Protein AF-A0AAW0ALZ9-F1 (afdb_monomer)

Structure (mmCIF, N/CA/C/O backbone):
data_AF-A0AAW0ALZ9-F1
#
_entry.id   AF-A0AAW0ALZ9-F1
#
loop_
_atom_site.group_PDB
_atom_site.id
_atom_site.t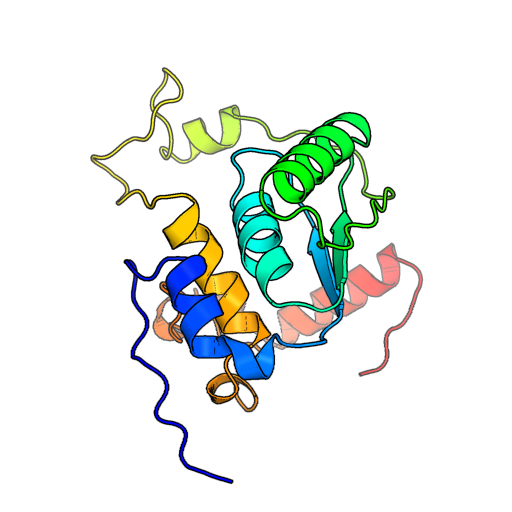ype_symbol
_atom_site.label_atom_id
_atom_site.label_alt_id
_atom_site.label_comp_id
_atom_site.label_asym_id
_atom_site.label_entity_id
_atom_site.label_seq_id
_atom_site.pdbx_PDB_ins_code
_atom_site.Cartn_x
_atom_site.Cartn_y
_atom_site.Cartn_z
_atom_site.occupancy
_atom_site.B_iso_or_equiv
_atom_site.auth_seq_id
_atom_site.auth_comp_id
_atom_site.auth_asym_id
_atom_site.auth_atom_id
_atom_site.pdbx_PDB_model_num
ATOM 1 N N . MET A 1 1 ? -22.376 6.401 -15.192 1.00 45.97 1 MET A N 1
ATOM 2 C CA . MET A 1 1 ? -21.439 6.495 -14.055 1.00 45.97 1 MET A CA 1
ATOM 3 C C . MET A 1 1 ? -21.155 7.970 -13.899 1.00 45.97 1 MET A C 1
ATOM 5 O O . MET A 1 1 ? -20.883 8.598 -14.909 1.00 45.97 1 MET A O 1
ATOM 9 N N . SER A 1 2 ? -21.397 8.552 -12.727 1.00 48.78 2 SER A N 1
ATOM 10 C CA . SER A 1 2 ? -21.072 9.963 -12.502 1.00 48.78 2 SER A CA 1
ATOM 11 C C . SER A 1 2 ? -19.575 10.149 -12.721 1.00 48.78 2 SER A C 1
ATOM 13 O O . SER A 1 2 ? -18.803 9.378 -12.149 1.00 48.78 2 SER A O 1
ATOM 15 N N . ASP A 1 3 ? -19.188 11.131 -13.534 1.00 56.53 3 ASP A N 1
ATOM 16 C CA . ASP A 1 3 ? -17.811 11.615 -13.633 1.00 56.53 3 ASP A CA 1
ATOM 17 C C . ASP A 1 3 ? -17.425 12.197 -12.268 1.00 56.53 3 ASP A C 1
ATOM 19 O O . ASP A 1 3 ? -17.600 13.383 -11.994 1.00 56.53 3 ASP A O 1
ATOM 23 N N . VAL A 1 4 ? -17.021 11.325 -11.344 1.00 61.53 4 VAL A N 1
ATOM 24 C CA . VAL A 1 4 ? -16.445 11.746 -10.072 1.00 61.53 4 VAL A CA 1
ATOM 25 C C . VAL A 1 4 ? -15.061 12.269 -10.411 1.00 61.53 4 VAL A C 1
ATOM 27 O O . VAL A 1 4 ? -14.170 11.501 -10.772 1.00 61.53 4 VAL A O 1
ATOM 30 N N . ASP A 1 5 ? -14.913 13.586 -10.343 1.00 77.56 5 ASP A N 1
ATOM 31 C CA . ASP A 1 5 ? -13.626 14.243 -10.498 1.00 77.56 5 ASP A CA 1
ATOM 32 C C . ASP A 1 5 ? -12.774 13.933 -9.260 1.00 77.56 5 ASP A C 1
ATOM 34 O O . ASP A 1 5 ? -12.999 14.460 -8.168 1.00 77.56 5 ASP A O 1
ATOM 38 N N . PHE A 1 6 ? -11.853 12.981 -9.404 1.00 82.69 6 PHE A N 1
ATOM 39 C CA . PHE A 1 6 ? -10.883 12.662 -8.364 1.00 82.69 6 PHE A CA 1
ATOM 40 C C . PHE A 1 6 ? -9.752 13.689 -8.393 1.00 82.69 6 PHE A C 1
ATOM 42 O O . PHE A 1 6 ? -9.272 14.034 -9.476 1.00 82.69 6 PHE A O 1
ATOM 49 N N . PRO A 1 7 ? -9.241 14.122 -7.227 1.00 86.56 7 PRO A N 1
ATOM 50 C CA . PRO A 1 7 ? -8.140 15.069 -7.190 1.00 86.56 7 PRO A CA 1
ATOM 51 C C . PRO A 1 7 ? -6.900 14.528 -7.917 1.00 86.56 7 PRO A C 1
ATOM 53 O O . PRO A 1 7 ? -6.689 13.315 -8.063 1.00 86.56 7 PRO A O 1
ATOM 56 N N . ALA A 1 8 ? -6.057 15.457 -8.364 1.00 89.25 8 ALA A N 1
ATOM 57 C CA . ALA A 1 8 ? -4.715 15.130 -8.813 1.00 89.25 8 ALA A CA 1
ATOM 58 C C . ALA A 1 8 ? -3.859 14.755 -7.597 1.00 89.25 8 ALA A C 1
ATOM 60 O O . ALA A 1 8 ? -3.734 15.535 -6.650 1.00 89.25 8 ALA A O 1
ATOM 61 N N . PHE A 1 9 ? -3.277 13.559 -7.629 1.00 94.25 9 PHE A N 1
ATOM 62 C CA . PHE A 1 9 ? -2.321 13.117 -6.621 1.00 94.25 9 PHE A CA 1
ATOM 63 C C . PHE A 1 9 ? -0.887 13.480 -7.025 1.00 94.25 9 PHE A C 1
ATOM 65 O O . PHE A 1 9 ? -0.611 13.785 -8.186 1.00 94.25 9 PHE A O 1
ATOM 72 N N . SER A 1 10 ? 0.020 13.511 -6.051 1.00 93.38 10 SER A N 1
ATOM 73 C CA . SER A 1 10 ? 1.411 13.925 -6.242 1.00 93.38 10 SER A CA 1
ATOM 74 C C . SER A 1 10 ? 2.341 13.325 -5.187 1.00 93.38 10 SER A C 1
ATOM 76 O O . SER A 1 10 ? 1.899 12.692 -4.228 1.00 93.38 10 SER A O 1
ATOM 78 N N . ALA A 1 11 ? 3.633 13.650 -5.282 1.00 91.06 11 ALA A N 1
ATOM 79 C CA . ALA A 1 11 ? 4.659 13.282 -4.305 1.00 91.06 11 ALA A CA 1
ATOM 80 C C . ALA A 1 11 ? 4.372 13.743 -2.866 1.00 91.06 11 ALA A C 1
ATOM 82 O O . ALA A 1 11 ? 4.985 13.242 -1.923 1.00 91.06 11 ALA A O 1
ATOM 83 N N . LYS A 1 12 ? 3.486 14.735 -2.710 1.00 93.38 12 LYS A N 1
ATOM 84 C CA . LYS A 1 12 ? 3.091 15.340 -1.433 1.00 93.38 12 LYS A CA 1
ATOM 85 C C . LYS A 1 12 ? 1.714 14.901 -0.952 1.00 93.38 12 LYS A C 1
ATOM 87 O O . LYS A 1 12 ? 1.292 15.302 0.127 1.00 93.38 12 LYS A O 1
ATOM 92 N N . THR A 1 13 ? 1.022 14.072 -1.729 1.00 95.75 13 THR A N 1
ATOM 93 C CA . THR A 1 13 ? -0.219 13.440 -1.289 1.00 95.75 13 THR A CA 1
ATOM 94 C C . THR A 1 13 ? 0.092 12.515 -0.126 1.00 95.75 13 THR A C 1
ATOM 96 O O . THR A 1 13 ? 0.921 11.619 -0.248 1.00 95.75 13 THR A O 1
ATOM 99 N N . THR A 1 14 ? -0.585 12.716 0.999 1.00 97.12 14 THR A N 1
ATOM 100 C CA . THR A 1 14 ? -0.486 11.809 2.141 1.00 97.12 14 THR A CA 1
ATOM 101 C C . THR A 1 14 ? -1.469 10.647 2.008 1.00 97.12 14 THR A C 1
ATOM 103 O O . THR A 1 14 ? -2.472 10.728 1.298 1.00 97.12 14 THR A O 1
ATOM 106 N N . ALA A 1 15 ? -1.228 9.562 2.744 1.00 95.62 15 ALA A N 1
ATOM 107 C CA . ALA A 1 15 ? -2.156 8.442 2.847 1.00 95.62 15 ALA A CA 1
ATOM 108 C C . ALA A 1 15 ? -3.557 8.899 3.274 1.00 95.62 15 ALA A C 1
ATOM 110 O O . ALA A 1 15 ? -4.553 8.417 2.737 1.00 95.62 15 ALA A O 1
ATOM 111 N N . GLN A 1 16 ? -3.637 9.868 4.190 1.00 96.06 16 GLN A N 1
ATOM 112 C CA . GLN A 1 16 ? -4.897 10.459 4.632 1.00 96.06 16 GLN A CA 1
ATOM 113 C C . GLN A 1 16 ? -5.599 11.225 3.503 1.00 96.06 16 GLN A C 1
ATOM 115 O O . GLN A 1 16 ? -6.814 11.076 3.361 1.00 96.06 16 GLN A O 1
ATOM 120 N N . ASP A 1 17 ? -4.874 11.997 2.689 1.00 96.56 17 ASP A N 1
ATOM 121 C CA . ASP A 1 17 ? -5.450 12.701 1.533 1.00 96.56 17 ASP A CA 1
ATOM 122 C C . ASP A 1 17 ? -6.014 11.704 0.515 1.00 96.56 17 ASP A C 1
ATOM 124 O O . ASP A 1 17 ? -7.171 11.820 0.107 1.00 96.56 17 ASP A O 1
ATOM 128 N N . ALA A 1 18 ? -5.224 10.680 0.170 1.00 96.88 18 ALA A N 1
ATOM 129 C CA . ALA A 1 18 ? -5.627 9.622 -0.752 1.00 96.88 18 ALA A CA 1
ATOM 130 C C . ALA A 1 18 ? -6.868 8.870 -0.247 1.00 96.88 18 ALA A C 1
ATOM 132 O O . ALA A 1 18 ? -7.853 8.740 -0.971 1.00 96.88 18 ALA A O 1
ATOM 133 N N 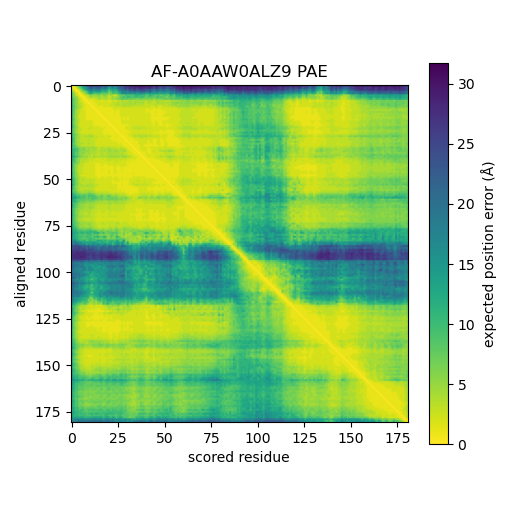. ALA A 1 19 ? -6.866 8.430 1.014 1.00 96.38 19 ALA A N 1
ATOM 134 C CA . ALA A 1 19 ? -8.000 7.713 1.590 1.00 96.38 19 ALA A CA 1
ATOM 135 C C . ALA A 1 19 ? -9.255 8.586 1.706 1.00 96.38 19 ALA A C 1
ATOM 137 O O . ALA A 1 19 ? -10.359 8.101 1.481 1.00 96.38 19 ALA A O 1
ATOM 138 N N . SER A 1 20 ? -9.097 9.878 2.011 1.00 95.50 20 SER A N 1
ATOM 139 C CA . SER A 1 20 ? -10.226 10.812 2.070 1.00 95.50 20 SER A CA 1
ATOM 140 C C . SER A 1 20 ? -10.857 10.988 0.689 1.00 95.50 20 SER A C 1
ATOM 142 O O . SER A 1 20 ? -12.078 10.900 0.564 1.00 95.50 20 SER A O 1
ATOM 144 N N . ALA A 1 21 ? -10.034 11.161 -0.348 1.00 96.00 21 ALA A N 1
ATOM 145 C CA . ALA A 1 21 ? -10.487 11.280 -1.731 1.00 96.00 21 ALA A CA 1
ATOM 146 C C . ALA A 1 21 ? -11.160 10.000 -2.260 1.00 96.00 21 ALA A C 1
ATOM 148 O O . ALA A 1 21 ? -12.086 10.084 -3.061 1.00 96.00 21 ALA A O 1
ATOM 149 N N . LEU A 1 22 ? -10.722 8.829 -1.787 1.00 96.12 22 LEU A N 1
ATOM 150 C CA . LEU A 1 22 ? -11.188 7.508 -2.228 1.00 96.12 22 LEU A CA 1
ATOM 151 C C . LEU A 1 22 ? -12.141 6.842 -1.220 1.00 96.12 22 LEU A C 1
ATOM 153 O O . LEU A 1 22 ? -12.313 5.621 -1.212 1.00 96.12 22 LEU A O 1
ATOM 157 N N . THR A 1 23 ? -12.763 7.636 -0.341 1.00 95.69 23 THR A N 1
ATOM 158 C CA . THR A 1 23 ? -13.573 7.124 0.776 1.00 95.69 23 THR A CA 1
ATOM 159 C C . THR A 1 23 ? -14.661 6.158 0.300 1.00 95.69 23 THR A C 1
ATOM 161 O O . THR A 1 23 ? -14.861 5.109 0.909 1.00 95.69 23 THR A O 1
ATOM 164 N N . GLU A 1 24 ? -15.353 6.481 -0.793 1.00 95.50 24 GLU A N 1
ATOM 165 C CA . GLU A 1 24 ? -16.465 5.667 -1.298 1.00 95.50 24 GLU A CA 1
ATOM 166 C C . GLU A 1 24 ? -15.999 4.337 -1.906 1.00 95.50 24 GLU A C 1
ATOM 168 O O . GLU A 1 24 ? -16.728 3.348 -1.865 1.00 95.50 24 GLU A O 1
ATOM 173 N N . GLN A 1 25 ? -14.762 4.273 -2.399 1.00 96.25 25 GLN A N 1
ATOM 174 C CA . GLN A 1 25 ? -14.148 3.049 -2.913 1.00 96.25 25 GLN A CA 1
ATOM 175 C C . GLN A 1 25 ? -13.647 2.147 -1.775 1.00 96.25 25 GLN A C 1
ATOM 177 O O . GLN A 1 25 ? -13.686 0.919 -1.895 1.00 96.25 25 GLN A O 1
ATOM 182 N N . ILE A 1 26 ? -13.224 2.747 -0.659 1.00 97.12 26 ILE A N 1
ATOM 183 C CA . ILE A 1 26 ? -12.701 2.048 0.524 1.00 97.12 26 ILE A CA 1
ATOM 184 C C . ILE A 1 26 ? -13.829 1.544 1.437 1.00 97.12 26 ILE A C 1
ATOM 186 O O . ILE A 1 26 ? -13.702 0.492 2.076 1.00 97.12 26 ILE A O 1
ATOM 190 N N . ARG A 1 27 ? -14.937 2.286 1.529 1.00 95.88 27 ARG A N 1
ATOM 191 C CA . ARG A 1 27 ? -16.011 2.033 2.496 1.00 95.88 27 ARG A CA 1
ATOM 192 C C . ARG A 1 27 ? -16.537 0.600 2.410 1.00 95.88 27 ARG A C 1
ATOM 194 O O . ARG A 1 27 ? -16.927 0.113 1.352 1.00 95.88 27 ARG A O 1
ATOM 201 N N . GLY A 1 28 ? -16.570 -0.079 3.558 1.00 91.62 28 GLY A N 1
ATOM 202 C CA . GLY A 1 28 ? -17.105 -1.440 3.677 1.00 91.62 28 GLY A CA 1
ATOM 203 C C . GLY A 1 28 ? -16.232 -2.538 3.058 1.00 91.62 28 GLY A C 1
ATOM 204 O O . GLY A 1 28 ? -16.606 -3.708 3.118 1.00 91.62 28 GLY A O 1
ATOM 205 N N . LYS A 1 29 ? -15.063 -2.207 2.493 1.00 95.69 29 LYS A N 1
ATOM 206 C CA . LYS A 1 29 ? -14.121 -3.206 1.978 1.00 95.69 29 LYS A CA 1
ATOM 207 C C . LYS A 1 29 ? -13.394 -3.925 3.112 1.00 95.69 29 LYS A C 1
ATOM 209 O O . LYS A 1 29 ? -13.201 -3.378 4.199 1.00 95.69 29 LYS A O 1
ATOM 214 N N . THR A 1 30 ? -12.978 -5.154 2.819 1.00 94.50 30 THR A N 1
ATOM 215 C CA . THR A 1 30 ? -11.984 -5.887 3.608 1.00 94.50 30 THR A CA 1
ATOM 216 C C . THR A 1 30 ? -10.627 -5.690 2.959 1.00 94.50 30 THR A C 1
ATOM 218 O O . THR A 1 30 ? -10.480 -5.951 1.767 1.00 94.50 30 THR A O 1
ATOM 221 N N . VAL A 1 31 ? -9.650 -5.233 3.734 1.00 94.88 31 VAL A N 1
ATOM 222 C CA . VAL A 1 31 ? -8.313 -4.901 3.243 1.00 94.88 31 VAL A CA 1
ATOM 223 C C . VAL A 1 31 ? -7.279 -5.724 3.995 1.00 94.88 31 VAL A C 1
ATOM 225 O O . VAL A 1 31 ? -7.296 -5.745 5.219 1.00 94.88 31 VAL A O 1
ATOM 228 N N . LEU A 1 32 ? -6.380 -6.400 3.280 1.00 92.62 32 LEU A N 1
ATOM 229 C CA . LEU A 1 32 ? -5.232 -7.099 3.859 1.00 92.62 32 LEU A CA 1
ATOM 230 C C . LEU A 1 32 ? -3.968 -6.287 3.596 1.00 92.62 32 LEU A C 1
ATOM 232 O O . LEU A 1 32 ? -3.677 -5.958 2.449 1.00 92.62 32 LEU A O 1
ATOM 236 N N . ILE A 1 33 ? -3.198 -6.008 4.645 1.00 93.06 33 ILE A N 1
ATOM 237 C CA . ILE A 1 33 ? -1.927 -5.293 4.533 1.00 93.06 33 ILE A CA 1
ATOM 238 C C . ILE A 1 33 ? -0.827 -6.123 5.176 1.00 93.06 33 ILE A C 1
ATOM 240 O O . ILE A 1 33 ? -0.907 -6.524 6.339 1.00 93.06 33 ILE A O 1
ATOM 244 N N . THR A 1 34 ? 0.225 -6.367 4.403 1.00 89.94 34 THR A N 1
ATOM 245 C CA . THR A 1 34 ? 1.437 -7.048 4.857 1.00 89.94 34 THR A CA 1
ATOM 246 C C . THR A 1 34 ? 2.519 -6.033 5.213 1.00 89.94 34 THR A C 1
ATOM 248 O O . THR A 1 34 ? 2.657 -5.019 4.533 1.00 89.94 34 THR A O 1
ATOM 251 N N . GLY A 1 35 ? 3.332 -6.312 6.235 1.00 86.94 35 GLY A N 1
ATOM 252 C CA . GLY A 1 35 ? 4.468 -5.446 6.585 1.00 86.94 35 GLY A CA 1
ATOM 253 C C . GLY A 1 35 ? 4.061 -4.206 7.387 1.00 86.94 35 GLY A C 1
ATOM 254 O O . GLY A 1 35 ? 4.459 -3.085 7.084 1.00 86.94 35 GLY A O 1
ATOM 255 N N . THR A 1 36 ? 3.267 -4.404 8.436 1.00 90.19 36 THR A N 1
ATOM 256 C CA . THR A 1 36 ? 2.626 -3.333 9.218 1.00 90.19 36 THR A CA 1
ATOM 257 C C . THR A 1 36 ? 3.344 -3.017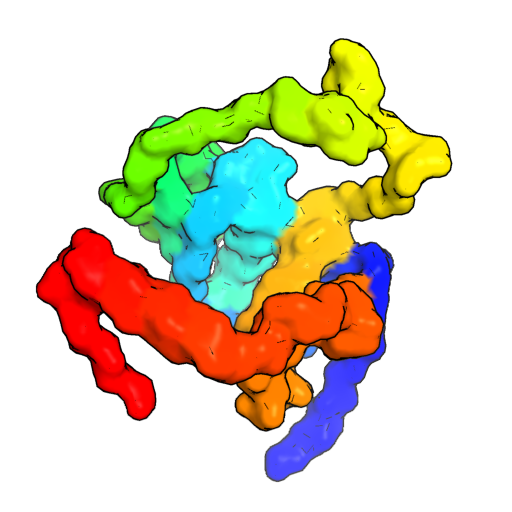 10.531 1.00 90.19 36 THR A C 1
ATOM 259 O O . THR A 1 36 ? 2.704 -2.670 11.522 1.00 90.19 36 THR A O 1
ATOM 262 N N . SER A 1 37 ? 4.671 -3.159 10.588 1.00 89.12 37 SER A N 1
ATOM 263 C CA . SER A 1 37 ? 5.425 -2.757 11.787 1.00 89.12 37 SER A CA 1
ATOM 264 C C . SER A 1 37 ? 5.312 -1.246 12.009 1.00 89.12 37 SER A C 1
ATOM 266 O O . SER A 1 37 ? 5.383 -0.481 11.046 1.00 89.12 37 SER A O 1
ATOM 268 N N . ILE A 1 38 ? 5.153 -0.823 13.269 1.00 87.56 38 ILE A N 1
ATOM 269 C CA . ILE A 1 38 ? 5.086 0.598 13.651 1.00 87.56 38 ILE A CA 1
ATOM 270 C C . ILE A 1 38 ? 6.255 1.373 13.030 1.00 87.56 38 ILE A C 1
ATOM 272 O O . ILE A 1 38 ? 7.402 0.931 13.082 1.00 87.56 38 ILE A O 1
ATOM 276 N N . GLY A 1 39 ? 5.946 2.534 12.451 1.00 83.88 39 GLY A N 1
ATOM 277 C CA . GLY A 1 39 ? 6.919 3.392 11.771 1.00 83.88 39 GLY A CA 1
ATOM 278 C C . GLY A 1 39 ? 7.188 3.023 10.309 1.00 83.88 39 GLY A C 1
ATOM 279 O O . GLY A 1 39 ? 7.959 3.718 9.660 1.00 83.88 39 GLY A O 1
ATOM 280 N N . GLY A 1 40 ? 6.563 1.967 9.776 1.00 88.44 40 GLY A N 1
ATOM 281 C CA . GLY A 1 40 ? 6.613 1.623 8.354 1.00 88.44 40 GLY A CA 1
ATOM 282 C C . GLY A 1 40 ? 5.420 2.156 7.555 1.00 88.44 40 GLY A C 1
ATOM 283 O O . GLY A 1 40 ? 4.332 2.366 8.091 1.00 88.44 40 GLY A O 1
ATOM 284 N N . ILE A 1 41 ? 5.590 2.284 6.237 1.00 92.31 41 ILE A N 1
ATOM 285 C CA . ILE A 1 41 ? 4.523 2.722 5.318 1.00 92.31 41 ILE A CA 1
ATOM 286 C C . ILE A 1 41 ? 3.311 1.775 5.308 1.00 92.31 41 ILE A C 1
ATOM 288 O O . ILE A 1 41 ? 2.177 2.227 5.185 1.00 92.31 41 ILE A O 1
ATOM 292 N N . GLY A 1 42 ? 3.519 0.468 5.508 1.00 93.00 42 GLY A N 1
ATOM 293 C CA . GLY A 1 42 ? 2.421 -0.498 5.614 1.00 93.00 42 GLY A CA 1
ATOM 294 C C . GLY A 1 42 ? 1.579 -0.285 6.874 1.00 93.00 42 GLY A C 1
ATOM 295 O O . GLY A 1 42 ? 0.358 -0.409 6.832 1.00 93.00 42 GLY A O 1
ATOM 296 N N . PHE A 1 43 ? 2.211 0.094 7.991 1.00 94.94 43 PHE A N 1
ATOM 297 C CA . PHE A 1 43 ? 1.484 0.474 9.204 1.00 94.94 43 PHE A CA 1
ATOM 298 C C . PHE A 1 43 ? 0.664 1.742 8.977 1.00 94.94 43 PHE A C 1
ATOM 300 O O . PHE A 1 43 ? -0.503 1.781 9.349 1.00 94.94 43 PHE A O 1
ATOM 307 N N . GLU A 1 44 ? 1.250 2.748 8.331 1.00 96.75 44 GLU A N 1
ATOM 308 C CA . GLU A 1 44 ? 0.564 4.008 8.045 1.00 96.75 44 GLU A CA 1
ATOM 309 C C . GLU A 1 44 ? -0.646 3.815 7.119 1.00 96.75 44 GLU A C 1
ATOM 311 O O . GLU A 1 44 ? -1.726 4.332 7.402 1.00 96.75 44 GLU A O 1
ATOM 316 N N . ALA A 1 45 ? -0.512 2.993 6.073 1.00 97.00 45 ALA A N 1
ATOM 317 C CA . ALA A 1 45 ? -1.639 2.612 5.225 1.00 97.00 45 ALA A CA 1
ATOM 318 C C . ALA A 1 45 ? -2.740 1.901 6.033 1.00 97.00 45 ALA A C 1
ATOM 320 O O . ALA A 1 45 ? -3.912 2.253 5.913 1.00 97.00 45 ALA A O 1
ATOM 321 N N . ALA A 1 46 ? -2.372 0.944 6.894 1.00 96.44 46 ALA A N 1
ATOM 322 C CA . ALA A 1 46 ? -3.328 0.224 7.738 1.00 96.44 46 ALA A CA 1
ATOM 323 C C . ALA A 1 46 ? -4.064 1.147 8.707 1.00 96.44 46 ALA A C 1
ATOM 325 O O . ALA A 1 46 ? -5.286 1.067 8.823 1.00 96.44 46 ALA A O 1
ATOM 326 N N . ARG A 1 47 ? -3.325 2.052 9.352 1.00 96.81 47 ARG A N 1
ATOM 327 C CA . ARG A 1 47 ? -3.853 3.056 10.272 1.00 96.81 47 ARG A CA 1
ATOM 328 C C . ARG A 1 47 ? -4.881 3.945 9.581 1.00 96.81 47 ARG A C 1
ATOM 330 O O . ARG A 1 47 ? -5.996 4.068 10.070 1.00 96.81 47 ARG A O 1
ATOM 337 N N . VAL A 1 48 ? -4.548 4.515 8.425 1.00 96.88 48 VAL A N 1
ATOM 338 C CA . VAL A 1 48 ? -5.469 5.397 7.695 1.00 96.88 48 VAL A CA 1
ATOM 339 C C . VAL A 1 48 ? -6.689 4.635 7.170 1.00 96.88 48 VAL A C 1
ATOM 341 O O . VAL A 1 48 ? -7.816 5.113 7.295 1.00 96.88 48 VAL A O 1
ATOM 344 N N . LEU A 1 49 ? -6.498 3.438 6.610 1.00 97.12 49 LEU A N 1
ATOM 345 C CA . LEU A 1 49 ? -7.598 2.642 6.063 1.00 97.12 49 LEU A CA 1
ATOM 346 C C . LEU A 1 49 ? -8.561 2.148 7.147 1.00 97.12 49 LEU A C 1
ATOM 348 O O . LEU A 1 49 ? -9.757 2.052 6.878 1.00 97.12 49 LEU A O 1
ATOM 352 N N . ALA A 1 50 ? -8.084 1.919 8.375 1.00 95.56 50 ALA A N 1
ATOM 353 C CA . ALA A 1 50 ? -8.913 1.515 9.512 1.00 95.56 50 ALA A CA 1
ATOM 354 C C . ALA A 1 50 ? -10.038 2.513 9.839 1.00 95.56 50 ALA A C 1
ATOM 356 O O . ALA A 1 50 ? -11.046 2.133 10.431 1.00 95.56 50 ALA A O 1
ATOM 357 N N . ARG A 1 51 ? -9.901 3.777 9.417 1.00 94.38 51 ARG A N 1
ATOM 358 C CA . ARG A 1 51 ? -10.937 4.805 9.566 1.00 94.38 51 ARG A CA 1
ATOM 359 C C . ARG A 1 51 ? -12.142 4.604 8.638 1.00 94.38 51 ARG A C 1
ATOM 361 O O . ARG A 1 51 ? -13.234 5.071 8.959 1.00 94.38 51 ARG A O 1
ATOM 368 N N . TYR A 1 52 ? -11.946 3.971 7.482 1.00 94.50 52 TYR A N 1
ATOM 369 C CA . TYR A 1 52 ? -12.929 3.952 6.389 1.00 94.50 52 TYR A CA 1
ATOM 370 C C . TYR A 1 52 ? -13.355 2.542 5.975 1.00 94.50 52 TYR A C 1
ATOM 372 O O . TYR A 1 52 ? -14.520 2.325 5.629 1.00 94.50 52 TYR A O 1
ATOM 380 N N . ALA A 1 53 ? -12.419 1.592 5.984 1.00 94.88 53 ALA A N 1
ATOM 381 C CA . ALA A 1 53 ? -12.660 0.210 5.602 1.00 94.88 53 ALA A CA 1
ATOM 382 C C . ALA A 1 53 ? -13.572 -0.490 6.618 1.00 94.88 53 ALA A C 1
ATOM 384 O O . ALA A 1 53 ? -13.605 -0.145 7.797 1.00 94.88 53 ALA A O 1
ATOM 385 N N . GLY A 1 54 ? -14.307 -1.506 6.162 1.00 89.94 54 GLY A N 1
ATOM 386 C CA . GLY A 1 54 ? -15.111 -2.336 7.065 1.00 89.94 54 GLY A CA 1
ATOM 387 C C . GLY A 1 54 ? -14.252 -3.287 7.906 1.00 89.94 54 GLY A C 1
ATOM 388 O O . GLY A 1 54 ? -14.632 -3.648 9.018 1.00 89.94 54 GLY A O 1
ATOM 389 N N . LEU A 1 55 ? -13.097 -3.694 7.370 1.00 90.31 55 LEU A N 1
ATOM 390 C CA . LEU A 1 55 ? -12.163 -4.620 8.001 1.00 90.31 55 LEU A CA 1
ATOM 391 C C . LEU A 1 55 ? -10.742 -4.364 7.487 1.00 90.31 55 LEU A C 1
ATOM 393 O O . LEU A 1 55 ? -10.540 -4.325 6.273 1.00 90.31 55 LEU A O 1
ATOM 397 N N . VAL A 1 56 ? -9.757 -4.251 8.383 1.00 92.56 56 VAL A N 1
ATOM 398 C CA . VAL A 1 56 ? -8.334 -4.175 8.009 1.00 92.56 56 VAL A CA 1
ATOM 399 C C . VAL A 1 56 ? -7.567 -5.308 8.680 1.00 92.56 56 VAL A C 1
ATOM 401 O O . VAL A 1 56 ? -7.305 -5.283 9.874 1.00 92.56 56 VAL A O 1
ATOM 404 N N . ILE A 1 57 ? -7.186 -6.312 7.902 1.00 89.94 57 ILE A N 1
ATOM 405 C CA . ILE A 1 57 ? -6.365 -7.438 8.339 1.00 89.94 57 ILE A CA 1
ATOM 406 C C . ILE A 1 57 ? -4.902 -7.022 8.236 1.00 89.94 57 ILE A C 1
ATOM 408 O O . ILE A 1 57 ? -4.430 -6.664 7.156 1.00 89.94 57 ILE A O 1
ATOM 412 N N . ILE A 1 58 ? -4.168 -7.106 9.343 1.00 89.31 58 ILE A N 1
ATOM 413 C CA . ILE A 1 58 ? -2.725 -6.866 9.346 1.00 89.31 58 ILE A CA 1
ATOM 414 C C . ILE A 1 58 ? -1.970 -8.189 9.420 1.00 89.31 58 ILE A C 1
ATOM 416 O O . ILE A 1 58 ? -2.315 -9.085 10.195 1.00 89.31 58 ILE A O 1
ATOM 420 N N . SER A 1 59 ? -0.927 -8.316 8.604 1.00 85.75 59 SER A N 1
ATOM 421 C CA . SER A 1 59 ? -0.125 -9.533 8.516 1.00 85.75 59 SER A CA 1
ATOM 422 C C . SER A 1 59 ? 1.371 -9.245 8.542 1.00 85.75 59 SER A C 1
ATOM 424 O O . SER A 1 59 ? 1.869 -8.254 7.998 1.00 85.75 59 SER A O 1
ATOM 426 N N . GLY A 1 60 ? 2.113 -10.136 9.190 1.00 80.25 60 GLY A N 1
ATOM 427 C CA . GLY A 1 60 ? 3.554 -10.022 9.349 1.00 80.25 60 GLY A CA 1
ATOM 428 C C . GLY A 1 60 ? 4.167 -11.222 10.061 1.00 80.25 60 GLY A C 1
ATOM 429 O O . GLY A 1 60 ? 3.487 -12.185 10.415 1.00 80.25 60 GLY A O 1
ATOM 430 N N . TYR A 1 61 ? 5.483 -11.150 10.244 1.00 76.06 61 TYR A N 1
ATOM 431 C CA . TYR A 1 61 ? 6.282 -12.233 10.819 1.00 76.06 61 TYR A CA 1
ATOM 432 C C . TYR A 1 61 ? 6.257 -12.246 12.356 1.00 76.06 61 TYR A C 1
ATOM 434 O O . TYR A 1 61 ? 6.219 -13.309 12.966 1.00 76.06 61 TYR A O 1
ATOM 442 N N . ASP A 1 62 ? 6.277 -11.072 12.992 1.00 82.06 62 ASP A N 1
ATOM 443 C CA . ASP A 1 62 ? 6.397 -10.926 14.445 1.00 82.06 62 ASP A CA 1
ATOM 444 C C . ASP A 1 62 ? 5.041 -10.564 15.047 1.00 82.06 62 ASP A C 1
ATOM 446 O O . ASP A 1 62 ? 4.541 -9.445 14.903 1.00 82.06 62 ASP A O 1
ATOM 450 N N . ARG A 1 63 ? 4.441 -11.540 15.733 1.00 79.19 63 ARG A N 1
ATOM 451 C CA . ARG A 1 63 ? 3.124 -11.395 16.351 1.00 79.19 63 ARG A CA 1
ATOM 452 C C . ARG A 1 63 ? 3.093 -10.301 17.413 1.00 79.19 63 ARG A C 1
ATOM 454 O O . ARG A 1 63 ? 2.075 -9.627 17.532 1.00 79.19 63 ARG A O 1
ATOM 461 N N . GLU A 1 64 ? 4.168 -10.114 18.173 1.00 84.06 64 GLU A N 1
ATOM 462 C CA . GLU A 1 64 ? 4.204 -9.093 19.220 1.00 84.06 64 GLU A CA 1
ATOM 463 C C . GLU A 1 64 ? 4.273 -7.696 18.602 1.00 84.06 64 GLU A C 1
ATOM 465 O O . GLU A 1 64 ? 3.525 -6.811 19.012 1.00 84.06 64 GLU A O 1
ATOM 470 N N . ARG A 1 65 ? 5.051 -7.512 17.527 1.00 87.38 65 ARG A N 1
ATOM 471 C CA . ARG A 1 65 ? 5.010 -6.261 16.746 1.00 87.38 65 ARG A CA 1
ATOM 472 C C . ARG A 1 65 ? 3.633 -6.003 16.149 1.00 87.38 65 ARG A C 1
ATOM 474 O O . ARG A 1 65 ? 3.165 -4.872 16.199 1.00 87.38 65 ARG A O 1
ATOM 481 N N . LEU A 1 66 ? 2.964 -7.032 15.628 1.00 86.38 66 LEU A N 1
ATOM 482 C CA . LEU A 1 66 ? 1.606 -6.883 15.099 1.00 86.38 66 LEU A CA 1
ATOM 483 C C . LEU A 1 66 ? 0.595 -6.519 16.188 1.00 86.38 66 LEU A C 1
ATOM 485 O O . LEU A 1 66 ? -0.276 -5.699 15.928 1.00 86.38 66 LEU A O 1
ATOM 489 N N . LYS A 1 67 ? 0.720 -7.063 17.405 1.00 86.44 67 LYS A N 1
ATOM 490 C CA . LYS A 1 67 ? -0.111 -6.644 18.546 1.00 86.44 67 LYS A CA 1
ATOM 491 C C . LYS A 1 67 ? 0.107 -5.177 18.890 1.00 86.44 67 LYS A C 1
ATOM 493 O O . LYS A 1 67 ? -0.867 -4.474 19.132 1.00 86.44 67 LYS A O 1
ATOM 498 N N . LEU A 1 68 ? 1.357 -4.708 18.882 1.00 92.62 68 LEU A N 1
ATOM 499 C CA . LEU A 1 68 ? 1.659 -3.290 19.093 1.00 92.62 68 LEU A CA 1
ATOM 500 C C . LEU A 1 68 ? 1.022 -2.425 18.001 1.00 92.62 68 LEU A C 1
ATOM 502 O O . LEU A 1 68 ? 0.414 -1.403 18.311 1.00 92.62 68 LEU A O 1
ATOM 506 N N . SER A 1 69 ? 1.114 -2.852 16.741 1.00 93.38 69 SER A N 1
ATOM 507 C CA . SER A 1 69 ? 0.475 -2.164 15.621 1.00 93.38 69 SER A CA 1
ATOM 508 C C . SER A 1 69 ? -1.050 -2.134 15.747 1.00 93.38 69 SER A C 1
ATOM 510 O O . SER A 1 69 ? -1.640 -1.065 15.627 1.00 93.38 69 SER A O 1
ATOM 512 N N . ALA A 1 70 ? -1.691 -3.271 16.033 1.00 90.38 70 ALA A N 1
ATOM 513 C CA . ALA A 1 70 ? -3.138 -3.348 16.234 1.00 90.38 70 ALA A CA 1
ATOM 514 C C . ALA A 1 70 ? -3.582 -2.434 17.380 1.00 90.38 70 ALA A C 1
ATOM 516 O O . ALA A 1 70 ? -4.428 -1.574 17.171 1.00 90.38 70 ALA A O 1
ATOM 517 N N . ALA A 1 71 ? -2.929 -2.524 18.542 1.00 92.75 71 ALA A N 1
ATOM 518 C CA . ALA A 1 71 ? -3.244 -1.687 19.696 1.00 92.75 71 ALA A CA 1
ATOM 519 C C . ALA A 1 71 ? -3.063 -0.187 19.405 1.00 92.75 71 ALA A C 1
ATOM 521 O O . ALA A 1 71 ? -3.834 0.636 19.894 1.00 92.75 71 ALA A O 1
ATOM 522 N N . ALA A 1 72 ? -2.057 0.192 18.609 1.00 94.50 72 ALA A N 1
ATOM 523 C CA . ALA A 1 72 ? -1.862 1.580 18.199 1.00 94.50 72 ALA A CA 1
ATOM 524 C C . ALA A 1 72 ? -3.002 2.079 17.294 1.00 94.50 72 ALA A C 1
ATOM 526 O O . ALA A 1 72 ? -3.478 3.196 17.489 1.00 94.50 72 ALA A O 1
ATOM 527 N N . ILE A 1 73 ? -3.464 1.248 16.353 1.00 93.81 73 ILE A N 1
ATOM 528 C CA . ILE A 1 73 ? -4.593 1.568 15.467 1.00 93.81 73 ILE A CA 1
ATOM 529 C C . ILE A 1 73 ? -5.902 1.622 16.261 1.00 93.81 73 ILE A C 1
ATOM 531 O O . ILE A 1 73 ? -6.644 2.586 16.130 1.00 93.81 73 ILE A O 1
ATOM 535 N N . GLU A 1 74 ? -6.166 0.645 17.127 1.00 92.31 74 GLU A N 1
ATOM 536 C CA . GLU A 1 74 ? -7.361 0.589 17.983 1.00 92.31 74 GLU A CA 1
ATOM 537 C C . GLU A 1 74 ? -7.425 1.766 18.963 1.00 92.31 74 GLU A C 1
ATOM 539 O O . GLU A 1 74 ? -8.500 2.295 19.240 1.00 92.31 74 GLU A O 1
ATOM 544 N N . LYS A 1 75 ? -6.272 2.224 19.469 1.00 93.81 75 LYS A N 1
ATOM 545 C CA . LYS A 1 75 ? -6.197 3.420 20.316 1.00 93.81 75 LYS A CA 1
ATOM 546 C C . LYS A 1 75 ? -6.654 4.678 19.575 1.00 93.81 75 LYS A C 1
ATOM 548 O O . LYS A 1 75 ? -7.246 5.558 20.197 1.00 93.81 75 LYS A O 1
ATOM 553 N N . GLU A 1 76 ? -6.353 4.787 18.283 1.00 93.88 76 GLU A N 1
ATOM 554 C CA . GLU A 1 76 ? -6.769 5.922 17.454 1.00 93.88 76 GLU A CA 1
ATOM 555 C C . GLU A 1 76 ? -8.209 5.761 16.939 1.00 93.88 76 GLU A C 1
ATOM 557 O O . GLU A 1 76 ? -8.984 6.719 16.942 1.00 93.88 76 GLU A O 1
ATOM 562 N N . PHE A 1 77 ? -8.588 4.539 16.562 1.00 91.50 77 PHE A N 1
ATOM 563 C CA . PHE A 1 77 ? -9.889 4.181 16.005 1.00 91.50 77 PHE A CA 1
ATOM 564 C C . PHE A 1 77 ? -10.512 3.013 16.792 1.00 91.50 77 PHE A C 1
ATOM 566 O O . PHE A 1 77 ? -10.439 1.866 16.353 1.00 91.50 77 PHE A O 1
ATOM 573 N N . PRO A 1 78 ? -11.188 3.275 17.929 1.00 89.31 78 PRO A N 1
ATOM 574 C CA . PRO A 1 78 ? -11.720 2.217 18.801 1.00 89.31 78 PRO A CA 1
ATOM 575 C C . PRO A 1 78 ? -12.770 1.302 18.157 1.00 89.31 78 PRO A C 1
ATOM 577 O O . PRO A 1 78 ? -13.035 0.217 18.664 1.00 89.31 78 PRO A O 1
ATOM 580 N N . SER A 1 79 ? -13.399 1.740 17.063 1.00 83.00 79 SER A N 1
ATOM 581 C CA . SER A 1 79 ? -14.366 0.949 16.295 1.00 83.00 79 SER A CA 1
ATOM 582 C C . SER A 1 79 ? -13.731 0.123 15.172 1.00 83.00 79 SER A C 1
ATOM 584 O O . SER A 1 79 ? -14.456 -0.571 14.459 1.00 83.00 79 SER A O 1
ATOM 586 N N . ALA A 1 80 ? -12.418 0.238 14.952 1.00 80.94 80 ALA A N 1
ATOM 587 C CA . ALA A 1 80 ? -11.733 -0.482 13.890 1.00 80.94 80 ALA A CA 1
ATOM 588 C C . ALA A 1 80 ? -11.683 -1.985 14.190 1.00 80.94 80 ALA A C 1
ATOM 590 O O . ALA A 1 80 ? -11.418 -2.407 15.313 1.00 80.94 80 ALA A O 1
ATOM 591 N N . ASN A 1 81 ? -11.909 -2.802 13.163 1.00 80.88 81 ASN A N 1
ATOM 592 C CA . ASN A 1 81 ? -11.779 -4.251 13.251 1.00 80.88 81 ASN A CA 1
ATOM 593 C C . ASN A 1 81 ? -10.436 -4.669 12.640 1.00 80.88 81 ASN A C 1
ATOM 595 O O . ASN A 1 81 ? -10.282 -4.586 11.418 1.00 80.88 81 ASN A O 1
ATOM 599 N N . ILE A 1 82 ? -9.480 -5.077 13.489 1.00 81.06 82 ILE A N 1
ATOM 600 C CA . ILE A 1 82 ? -8.081 -5.336 13.110 1.00 81.06 82 ILE A CA 1
ATOM 601 C C . ILE A 1 82 ? -7.641 -6.773 13.450 1.00 81.06 82 ILE A C 1
ATOM 603 O O . ILE A 1 82 ? -6.995 -7.014 14.473 1.00 81.06 82 ILE A O 1
ATOM 607 N N . PRO A 1 83 ? -7.948 -7.777 12.609 1.00 72.25 83 PRO A N 1
ATOM 608 C CA . PRO A 1 83 ? -7.438 -9.123 12.810 1.00 72.25 83 PRO A CA 1
ATOM 609 C C . PRO A 1 83 ? -5.931 -9.176 12.564 1.00 72.25 83 PRO A C 1
ATOM 611 O O . PRO A 1 83 ? -5.421 -8.631 11.583 1.00 72.25 83 PRO A O 1
ATOM 614 N N . ILE A 1 84 ? -5.230 -9.915 13.423 1.00 75.69 84 ILE A N 1
ATOM 615 C CA . ILE A 1 84 ? -3.810 -10.230 13.256 1.00 75.69 84 ILE A CA 1
ATOM 616 C C . ILE A 1 84 ? -3.677 -11.600 12.596 1.00 75.69 84 ILE A C 1
ATOM 618 O O . ILE A 1 84 ? -4.083 -12.613 13.175 1.00 75.69 84 ILE A O 1
ATOM 622 N N . PHE A 1 85 ? -3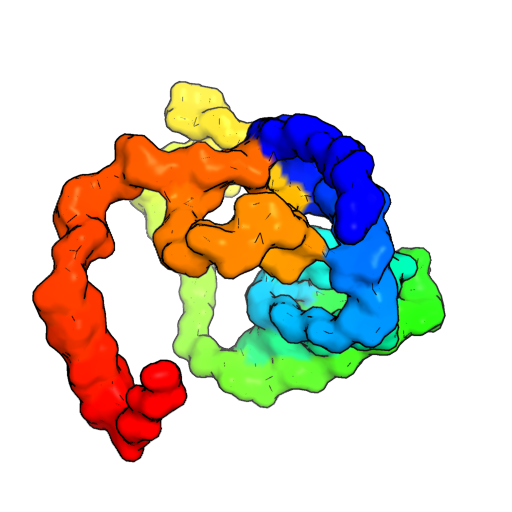.026 -11.639 11.435 1.00 65.25 85 PHE A N 1
ATOM 623 C CA . PHE A 1 85 ? -2.633 -12.878 10.772 1.00 65.25 85 PHE A CA 1
ATOM 624 C C . PHE A 1 85 ? -1.112 -13.065 10.821 1.00 65.25 85 PHE A C 1
ATOM 626 O O . PHE A 1 85 ? -0.344 -12.123 10.638 1.00 65.25 85 PHE A O 1
ATOM 633 N N . THR A 1 86 ? -0.659 -14.289 11.088 1.00 52.88 86 THR A N 1
ATOM 634 C CA . THR A 1 86 ? 0.771 -14.617 11.181 1.00 52.88 86 THR A CA 1
ATOM 635 C C . THR A 1 86 ? 1.055 -15.895 10.409 1.00 52.88 86 THR A C 1
ATOM 637 O O . THR A 1 86 ? 0.644 -16.959 10.864 1.00 52.88 86 THR A O 1
ATOM 640 N N . ASN A 1 87 ? 1.746 -15.792 9.269 1.00 55.88 87 ASN A N 1
ATOM 641 C CA . ASN A 1 87 ? 2.448 -16.900 8.601 1.00 55.88 87 ASN A CA 1
ATOM 642 C C . ASN A 1 87 ? 3.367 -16.377 7.473 1.00 55.88 87 ASN A C 1
ATOM 644 O O . ASN A 1 87 ? 3.206 -16.733 6.310 1.00 55.88 87 ASN A O 1
ATOM 648 N N . MET A 1 88 ? 4.293 -15.469 7.796 1.00 56.28 88 MET A N 1
ATOM 649 C CA . MET A 1 88 ? 5.260 -14.939 6.825 1.00 56.28 88 MET A CA 1
ATOM 650 C C . MET A 1 88 ? 6.671 -15.397 7.209 1.00 56.28 88 MET A C 1
ATOM 652 O O . MET A 1 88 ? 7.082 -15.222 8.356 1.00 56.28 88 MET A O 1
ATOM 656 N N . ASN A 1 89 ? 7.376 -16.008 6.249 1.00 49.34 89 ASN A N 1
ATOM 657 C CA . ASN A 1 89 ? 8.724 -16.570 6.389 1.00 49.34 89 ASN A CA 1
ATOM 658 C C . ASN A 1 89 ? 9.709 -15.603 7.073 1.00 49.34 89 ASN A C 1
ATOM 660 O O . ASN A 1 89 ? 9.680 -14.392 6.856 1.00 49.34 89 ASN A O 1
ATOM 664 N N . GLN A 1 90 ? 10.610 -16.163 7.882 1.00 47.59 90 GLN A N 1
ATOM 665 C CA . GLN A 1 90 ? 11.631 -15.417 8.616 1.00 47.59 90 GLN A CA 1
ATOM 666 C C . GLN A 1 90 ? 12.701 -14.859 7.670 1.00 47.59 90 GLN A C 1
ATOM 668 O O . GLN A 1 90 ? 13.378 -15.636 7.001 1.00 47.59 90 GLN A O 1
ATOM 673 N N . LYS A 1 91 ? 12.907 -13.536 7.674 1.00 51.59 91 LYS A N 1
ATOM 674 C CA . LYS A 1 91 ? 14.221 -12.882 7.513 1.00 51.59 91 LYS A CA 1
ATOM 675 C C . LYS A 1 91 ? 14.116 -11.391 7.849 1.00 51.59 91 LYS A C 1
ATOM 677 O O . LYS A 1 91 ? 13.135 -10.735 7.511 1.00 51.59 91 LYS A O 1
ATOM 682 N N . GLY A 1 92 ? 15.105 -10.903 8.595 1.00 53.44 92 GLY A N 1
ATOM 683 C CA . GLY A 1 92 ? 15.181 -9.530 9.091 1.00 53.44 92 GLY A CA 1
ATOM 684 C C . GLY A 1 92 ? 15.521 -8.516 7.998 1.00 53.44 92 GLY A C 1
ATOM 685 O O . GLY A 1 92 ? 16.056 -8.869 6.953 1.00 53.44 92 GLY A O 1
ATOM 686 N N . GLN A 1 93 ? 15.202 -7.250 8.262 1.00 53.69 93 GLN A N 1
ATOM 687 C CA . GLN A 1 93 ? 15.675 -6.107 7.482 1.00 53.69 93 GLN A CA 1
ATOM 688 C C . GLN A 1 93 ? 17.102 -5.761 7.924 1.00 53.69 93 GLN A C 1
ATOM 690 O O . GLN A 1 93 ? 17.291 -5.361 9.075 1.00 53.69 93 GLN A O 1
ATOM 695 N N . ASP A 1 94 ? 18.086 -5.879 7.033 1.00 58.31 94 ASP A N 1
ATOM 696 C CA . ASP A 1 94 ? 19.454 -5.440 7.312 1.00 58.31 94 ASP A CA 1
ATOM 697 C C . ASP A 1 94 ? 19.620 -3.955 6.957 1.00 58.31 94 ASP A C 1
ATOM 699 O O . ASP A 1 94 ? 19.617 -3.554 5.796 1.00 58.31 94 ASP A O 1
ATOM 703 N N . LYS A 1 95 ? 19.807 -3.109 7.982 1.0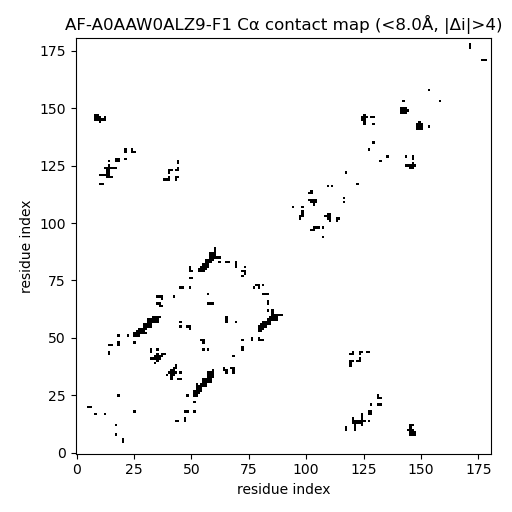0 57.75 95 LYS A N 1
ATOM 704 C CA . LYS A 1 95 ? 20.177 -1.683 7.831 1.00 57.75 95 LYS A CA 1
ATOM 705 C C . LYS A 1 95 ? 21.422 -1.480 6.955 1.00 57.75 95 LYS A C 1
ATOM 707 O O . LYS A 1 95 ? 21.598 -0.404 6.391 1.00 57.75 95 LYS A O 1
ATOM 712 N N . LEU A 1 96 ? 22.273 -2.501 6.865 1.00 58.94 96 LEU A N 1
ATOM 713 C CA . LEU A 1 96 ? 23.493 -2.502 6.065 1.00 58.94 96 LEU A CA 1
ATOM 714 C C . LEU A 1 96 ? 23.200 -2.339 4.567 1.00 58.94 96 LEU A C 1
ATOM 716 O O . LEU A 1 96 ? 23.941 -1.628 3.892 1.00 58.94 96 LEU A O 1
ATOM 720 N N . ASP A 1 97 ? 22.085 -2.883 4.074 1.00 59.56 97 ASP A N 1
ATOM 721 C CA . ASP A 1 97 ? 21.706 -2.762 2.663 1.00 59.56 97 ASP A CA 1
ATOM 722 C C . ASP A 1 97 ? 21.338 -1.312 2.315 1.00 59.56 97 ASP A C 1
ATOM 724 O O . ASP A 1 97 ? 21.811 -0.771 1.317 1.00 59.56 97 ASP A O 1
ATOM 728 N N . LEU A 1 98 ? 20.591 -0.623 3.186 1.00 54.56 98 LEU A N 1
ATOM 729 C CA . LEU A 1 98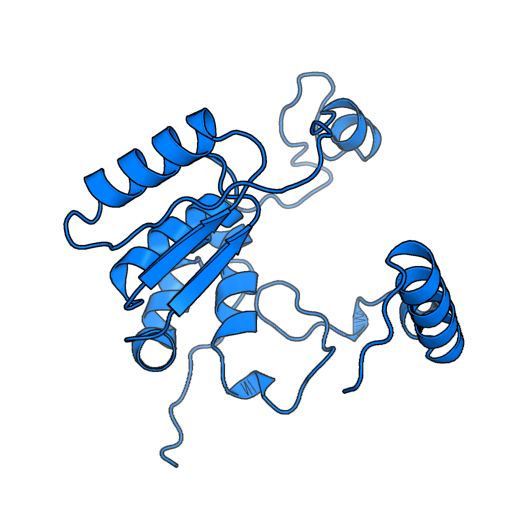 ? 20.203 0.781 2.983 1.00 54.56 98 LEU A CA 1
ATOM 730 C C . LEU A 1 98 ? 21.392 1.752 3.054 1.00 54.56 98 LEU A C 1
ATOM 732 O O . LEU A 1 98 ? 21.422 2.741 2.319 1.00 54.56 98 LEU A O 1
ATOM 736 N N . ILE A 1 99 ? 22.382 1.462 3.904 1.00 63.72 99 ILE A N 1
ATOM 737 C CA . ILE A 1 99 ? 23.650 2.209 3.945 1.00 63.72 99 ILE A CA 1
ATOM 738 C C . ILE A 1 99 ? 24.453 1.942 2.664 1.00 63.72 99 ILE A C 1
ATOM 740 O O . ILE A 1 99 ? 24.978 2.875 2.061 1.00 63.72 99 ILE A O 1
ATOM 744 N N . SER A 1 100 ? 24.501 0.689 2.193 1.00 66.62 100 SER A N 1
ATOM 745 C CA . SER A 1 100 ? 25.219 0.327 0.961 1.00 66.62 100 SER A CA 1
ATOM 746 C C . SER A 1 100 ? 24.627 0.984 -0.295 1.00 66.62 100 SER A C 1
ATOM 748 O O . SER A 1 100 ? 25.366 1.362 -1.202 1.00 66.62 100 SER A O 1
ATOM 750 N N . MET A 1 101 ? 23.307 1.201 -0.313 1.00 58.09 101 MET A N 1
ATOM 751 C CA . MET A 1 101 ? 22.592 1.924 -1.370 1.00 58.09 101 MET A CA 1
ATOM 752 C C . MET A 1 101 ? 22.723 3.453 -1.254 1.00 58.09 101 MET A C 1
ATOM 754 O O . MET A 1 101 ? 22.217 4.181 -2.107 1.00 58.09 101 MET A O 1
ATOM 758 N N . GLY A 1 102 ? 23.386 3.955 -0.205 1.00 65.00 102 GLY A N 1
ATOM 759 C CA . GLY A 1 102 ? 23.569 5.383 0.056 1.00 65.00 102 GLY A CA 1
ATOM 760 C C . GLY A 1 102 ? 22.306 6.110 0.515 1.00 65.00 102 GLY A C 1
ATOM 761 O O . GLY A 1 102 ? 22.314 7.336 0.563 1.00 65.00 102 GLY A O 1
ATOM 762 N N . ALA A 1 103 ? 21.231 5.382 0.832 1.00 58.53 103 ALA A N 1
ATOM 763 C CA . ALA A 1 103 ? 20.000 5.959 1.361 1.00 58.53 103 ALA A CA 1
ATOM 764 C C . ALA A 1 103 ? 20.191 6.411 2.819 1.00 58.53 103 ALA A C 1
ATOM 766 O O . ALA A 1 103 ? 19.606 7.392 3.261 1.00 58.53 103 ALA A O 1
ATOM 767 N N . LEU A 1 104 ? 21.049 5.736 3.581 1.00 66.75 104 LEU A N 1
ATOM 768 C CA . LEU A 1 104 ? 21.392 6.159 4.934 1.00 66.75 104 LEU A CA 1
ATOM 769 C C . LEU A 1 104 ? 22.867 6.568 5.024 1.00 66.75 104 LEU A C 1
ATOM 771 O O . LEU A 1 104 ? 23.723 5.950 4.389 1.00 66.75 104 LEU A O 1
ATOM 775 N N . THR A 1 105 ? 23.172 7.575 5.844 1.00 74.19 105 THR A N 1
ATOM 776 C CA . THR A 1 105 ? 24.541 7.905 6.258 1.00 74.19 105 THR A CA 1
ATOM 777 C C . THR A 1 105 ? 25.135 6.763 7.091 1.00 74.19 105 THR A C 1
ATOM 779 O O . THR A 1 105 ? 24.424 5.845 7.514 1.00 74.19 105 THR A O 1
ATOM 782 N N . ALA A 1 106 ? 26.441 6.810 7.376 1.00 74.56 106 ALA A N 1
ATOM 783 C CA . ALA A 1 106 ? 27.098 5.817 8.234 1.00 74.56 106 ALA A CA 1
ATOM 784 C C . ALA A 1 106 ? 26.475 5.746 9.648 1.00 74.56 106 ALA A C 1
ATOM 786 O O . ALA A 1 106 ? 26.533 4.715 10.314 1.00 74.56 106 ALA A O 1
ATOM 787 N N . GLU A 1 107 ? 25.820 6.824 10.074 1.00 74.44 107 GLU A N 1
ATOM 788 C CA . GLU A 1 107 ? 25.101 6.973 11.339 1.00 74.44 107 GLU A CA 1
ATOM 789 C C . GLU A 1 107 ? 23.644 6.474 11.260 1.00 74.44 107 GLU A C 1
ATOM 791 O O . GLU A 1 107 ? 22.921 6.492 12.258 1.00 74.44 107 GLU A O 1
ATOM 796 N N . GLY A 1 108 ? 23.197 6.000 10.092 1.00 65.62 108 GLY A N 1
ATOM 797 C CA . GLY A 1 108 ? 21.857 5.457 9.877 1.00 65.62 108 GLY A CA 1
ATOM 798 C C . GLY A 1 108 ? 20.766 6.516 9.704 1.00 65.62 108 GLY A C 1
ATOM 799 O O . GLY A 1 108 ? 19.590 6.190 9.876 1.00 65.62 108 GLY A O 1
ATOM 800 N N . LEU A 1 109 ? 21.141 7.762 9.398 1.00 73.19 109 LEU A N 1
ATOM 801 C CA . LEU A 1 109 ? 20.212 8.857 9.120 1.00 73.19 109 LEU A CA 1
ATOM 802 C C . LEU A 1 109 ? 19.952 8.990 7.615 1.00 73.19 109 LEU A C 1
ATOM 804 O O . LEU A 1 109 ? 20.839 8.665 6.835 1.00 73.19 109 LEU A O 1
ATOM 808 N N . PRO A 1 110 ? 18.779 9.480 7.191 1.00 69.00 110 PRO A N 1
ATOM 809 C CA . PRO A 1 110 ? 18.512 9.837 5.797 1.00 69.00 110 PRO A CA 1
ATOM 810 C C . PRO A 1 110 ? 19.605 10.722 5.172 1.00 69.00 110 PRO A C 1
ATOM 812 O O . PRO A 1 110 ? 19.920 11.782 5.711 1.00 69.00 110 PRO A O 1
ATOM 815 N N . ASP A 1 111 ? 20.167 10.324 4.026 1.00 69.94 111 ASP A N 1
ATOM 816 C CA . ASP A 1 111 ? 21.029 11.211 3.229 1.00 69.94 111 ASP A CA 1
ATOM 817 C C . ASP A 1 111 ? 20.153 12.122 2.351 1.00 69.94 111 ASP A C 1
ATOM 819 O O . ASP A 1 111 ? 19.665 11.724 1.288 1.00 69.94 111 ASP A O 1
ATOM 823 N N . GLU A 1 112 ? 19.924 13.351 2.817 1.00 68.69 112 GLU A N 1
ATOM 824 C CA . GLU A 1 112 ? 19.104 14.359 2.128 1.00 68.69 112 GLU A CA 1
ATOM 825 C C . GLU A 1 112 ? 19.794 14.982 0.902 1.00 68.69 112 GLU A C 1
ATOM 827 O O . GLU A 1 112 ? 19.158 15.694 0.127 1.00 68.69 112 GLU A O 1
ATOM 832 N N . THR A 1 113 ? 21.090 14.717 0.692 1.00 68.75 113 THR A N 1
ATOM 833 C CA . THR A 1 113 ? 21.843 15.264 -0.450 1.00 68.75 113 THR A CA 1
ATOM 834 C C . THR A 1 113 ? 21.684 14.426 -1.715 1.00 68.75 113 THR A C 1
ATOM 836 O O . THR A 1 113 ? 21.816 14.947 -2.823 1.00 68.75 113 THR A O 1
ATOM 839 N N . LYS A 1 114 ? 21.384 13.132 -1.556 1.00 61.38 114 LYS A N 1
ATOM 840 C CA . LYS A 1 114 ? 21.237 12.171 -2.660 1.00 61.38 114 LYS A CA 1
ATOM 841 C C . LYS A 1 114 ? 19.797 11.764 -2.927 1.00 61.38 114 LYS A C 1
ATOM 843 O O . LYS A 1 114 ? 19.486 11.354 -4.042 1.00 61.38 114 LYS A O 1
ATOM 848 N N . PHE A 1 115 ? 18.929 11.882 -1.926 1.00 62.09 115 PHE A N 1
ATOM 849 C CA . PHE A 1 115 ? 17.545 11.439 -2.016 1.00 62.09 115 PHE A CA 1
ATOM 850 C C . PHE A 1 115 ? 16.598 12.508 -1.481 1.00 62.09 115 PHE A C 1
ATOM 852 O O . PHE A 1 115 ? 16.824 13.107 -0.433 1.00 62.09 115 PHE A O 1
ATOM 859 N N . THR A 1 116 ? 15.493 12.726 -2.194 1.00 71.38 116 THR A N 1
ATOM 860 C CA . THR A 1 116 ? 14.363 13.483 -1.655 1.00 71.38 116 THR A CA 1
ATOM 861 C C . THR A 1 116 ? 13.538 12.556 -0.774 1.00 71.38 116 THR A C 1
ATOM 863 O O . THR A 1 116 ? 12.873 11.643 -1.264 1.00 71.38 116 THR A O 1
ATOM 866 N N . TRP A 1 117 ? 13.590 12.782 0.536 1.00 74.50 117 TRP A N 1
ATOM 867 C CA . TRP A 1 117 ? 12.876 11.965 1.509 1.00 74.50 117 TRP A CA 1
ATOM 868 C C . TRP A 1 117 ? 11.405 12.350 1.603 1.00 74.50 117 TRP A C 1
ATOM 870 O O . TRP A 1 117 ? 11.034 13.524 1.543 1.00 74.50 117 TRP A O 1
ATOM 880 N N . LYS A 1 118 ? 10.570 11.328 1.774 1.00 80.19 118 LYS A N 1
ATOM 881 C CA . LYS A 1 118 ? 9.139 11.460 2.030 1.00 80.19 118 LYS A CA 1
ATOM 882 C C . LYS A 1 118 ? 8.828 11.102 3.471 1.00 80.19 118 LYS A C 1
ATOM 884 O O . LYS A 1 118 ? 9.492 10.263 4.083 1.00 80.19 118 LYS A O 1
ATOM 889 N N . THR A 1 119 ? 7.766 11.698 3.990 1.00 85.25 119 THR A N 1
ATOM 890 C CA . THR A 1 119 ? 7.137 11.234 5.225 1.00 85.25 119 THR A CA 1
ATOM 891 C C . THR A 1 119 ? 6.543 9.837 5.022 1.00 85.25 119 THR A C 1
ATOM 893 O O . THR A 1 119 ? 6.238 9.430 3.901 1.00 85.25 119 THR A O 1
ATOM 896 N N . MET A 1 120 ? 6.323 9.093 6.110 1.00 85.25 120 MET A N 1
ATOM 897 C CA . MET A 1 120 ? 5.628 7.800 6.020 1.00 85.25 120 MET A CA 1
ATOM 898 C C . MET A 1 120 ? 4.221 7.947 5.431 1.00 85.25 120 MET A C 1
ATOM 900 O O . MET A 1 120 ? 3.785 7.083 4.675 1.00 85.25 120 MET A O 1
ATOM 904 N N . ALA A 1 121 ? 3.5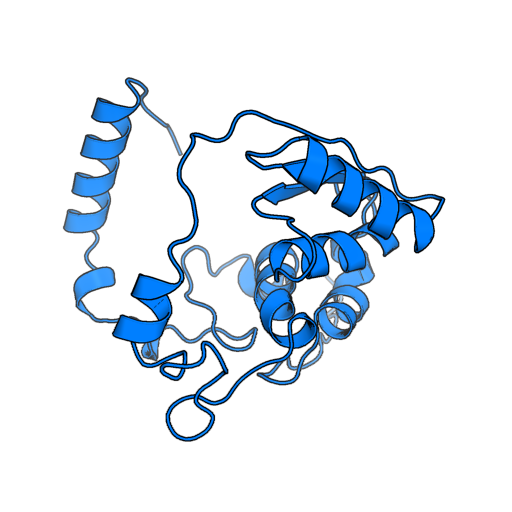46 9.061 5.727 1.00 83.31 121 ALA A N 1
ATOM 905 C CA . ALA A 1 121 ? 2.232 9.375 5.184 1.00 83.31 121 ALA A CA 1
ATOM 906 C C . ALA A 1 121 ? 2.281 9.555 3.660 1.00 83.31 121 ALA A C 1
ATOM 908 O O . ALA A 1 121 ? 1.474 8.957 2.958 1.00 83.31 121 ALA A O 1
ATOM 909 N N . GLU A 1 122 ? 3.248 10.310 3.136 1.00 89.88 122 GLU A N 1
ATOM 910 C CA . GLU A 1 122 ? 3.463 10.456 1.687 1.00 89.88 122 GLU A CA 1
ATOM 911 C C . GLU A 1 122 ? 3.890 9.129 1.033 1.00 89.88 122 GLU A C 1
ATOM 913 O O . GLU A 1 122 ? 3.427 8.781 -0.049 1.00 89.88 122 GLU A O 1
ATOM 918 N N . GLY A 1 123 ? 4.737 8.340 1.703 1.00 85.06 123 GLY A N 1
ATOM 919 C CA . GLY A 1 123 ? 5.192 7.039 1.203 1.00 85.06 123 GLY A CA 1
ATOM 920 C C . GLY A 1 123 ? 4.091 5.974 1.133 1.00 85.06 123 GLY A C 1
ATOM 921 O O . GLY A 1 123 ? 4.130 5.107 0.264 1.00 85.06 123 GLY A O 1
ATOM 922 N N . ALA A 1 124 ? 3.098 6.035 2.021 1.00 93.00 124 ALA A N 1
ATOM 923 C CA . ALA A 1 124 ? 1.974 5.100 2.051 1.00 93.00 124 ALA A CA 1
ATOM 924 C C . ALA A 1 124 ? 0.859 5.440 1.040 1.00 93.00 124 ALA A C 1
ATOM 926 O O . ALA A 1 124 ? 0.043 4.574 0.717 1.00 93.00 124 ALA A O 1
ATOM 927 N N . ALA A 1 125 ? 0.821 6.674 0.527 1.00 94.50 125 ALA A N 1
ATOM 928 C CA . ALA A 1 125 ? -0.250 7.159 -0.341 1.00 94.50 125 ALA A CA 1
ATOM 929 C C . ALA A 1 125 ? -0.368 6.371 -1.653 1.00 94.50 125 ALA A C 1
ATOM 931 O O . ALA A 1 125 ? -1.474 5.970 -2.020 1.00 94.50 125 ALA A O 1
ATOM 932 N N . THR A 1 126 ? 0.759 6.069 -2.313 1.00 94.81 126 THR A N 1
ATOM 933 C CA . THR A 1 126 ? 0.764 5.338 -3.592 1.00 94.81 126 THR A CA 1
ATOM 934 C C . THR A 1 126 ? 0.074 3.981 -3.472 1.00 94.81 126 THR A C 1
ATOM 936 O O . THR A 1 126 ? -0.682 3.610 -4.362 1.00 94.81 126 THR A O 1
ATOM 939 N N . THR A 1 127 ? 0.256 3.265 -2.357 1.00 94.75 127 THR A N 1
ATOM 940 C CA . THR A 1 127 ? -0.405 1.971 -2.115 1.00 94.75 127 THR A CA 1
ATOM 941 C C . THR A 1 127 ? -1.923 2.111 -2.006 1.00 94.75 127 THR A C 1
ATOM 943 O O . THR A 1 127 ? -2.653 1.264 -2.513 1.00 94.75 127 THR A O 1
ATOM 946 N N . ILE A 1 128 ? -2.415 3.176 -1.364 1.00 96.56 128 ILE A N 1
ATOM 947 C CA . ILE A 1 128 ? -3.858 3.437 -1.247 1.00 96.56 128 ILE A CA 1
ATOM 948 C C . ILE A 1 128 ? -4.443 3.796 -2.616 1.00 96.56 128 ILE A C 1
ATOM 950 O O . ILE A 1 128 ? -5.476 3.252 -2.995 1.00 96.56 128 ILE A O 1
ATOM 954 N N . VAL A 1 129 ? -3.767 4.657 -3.381 1.00 96.38 129 VAL A N 1
ATOM 955 C CA . VAL A 1 129 ? -4.205 5.024 -4.736 1.00 96.38 129 VAL A CA 1
ATOM 956 C C . VAL A 1 129 ? -4.220 3.800 -5.651 1.00 96.38 129 VAL A C 1
ATOM 958 O O . VAL A 1 129 ? -5.238 3.537 -6.281 1.00 96.38 129 VAL A O 1
ATOM 961 N N . ALA A 1 130 ? -3.156 2.993 -5.642 1.00 95.50 130 ALA A N 1
ATOM 962 C CA . ALA A 1 130 ? -3.067 1.758 -6.422 1.00 95.50 130 ALA A CA 1
ATOM 963 C C . ALA A 1 130 ? -4.225 0.786 -6.151 1.00 95.50 130 ALA A C 1
ATOM 965 O O . ALA A 1 130 ? -4.686 0.104 -7.060 1.00 95.50 130 ALA A O 1
ATOM 966 N N . ALA A 1 131 ? -4.676 0.707 -4.896 1.00 95.44 131 ALA A N 1
ATOM 967 C CA . ALA A 1 131 ? -5.694 -0.245 -4.473 1.00 95.44 131 ALA A CA 1
ATOM 968 C C . ALA A 1 131 ? -7.136 0.223 -4.730 1.00 95.44 131 ALA A C 1
ATOM 970 O O . ALA A 1 131 ? -8.024 -0.623 -4.841 1.00 95.44 131 ALA A O 1
ATOM 971 N N . PHE A 1 132 ? -7.390 1.537 -4.766 1.00 95.94 132 PHE A N 1
ATOM 972 C CA . PHE A 1 132 ? -8.758 2.070 -4.713 1.00 95.94 132 PHE A CA 1
ATOM 973 C C . PHE A 1 132 ? -9.102 3.109 -5.783 1.00 95.94 132 PHE A C 1
ATOM 975 O O . PHE A 1 132 ? -10.280 3.439 -5.906 1.00 95.94 132 PHE A O 1
ATOM 982 N N . ASP A 1 133 ? -8.141 3.640 -6.540 1.00 95.31 133 ASP A N 1
ATOM 983 C CA . ASP A 1 133 ? -8.431 4.618 -7.591 1.00 95.31 133 ASP A CA 1
ATOM 984 C C . ASP A 1 133 ? -8.982 3.927 -8.853 1.00 95.31 133 ASP A C 1
ATOM 986 O O . ASP A 1 133 ? -8.229 3.248 -9.557 1.00 95.31 133 ASP A O 1
ATOM 990 N N . PRO A 1 134 ? -10.267 4.128 -9.207 1.00 94.19 134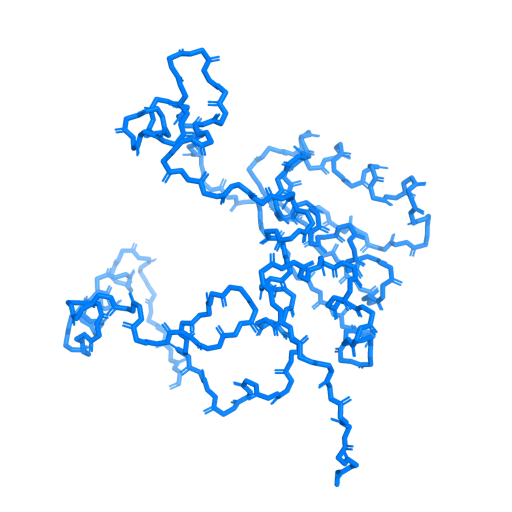 PRO A N 1
ATOM 991 C CA . PRO A 1 134 ? -10.884 3.445 -10.345 1.00 94.19 134 PRO A CA 1
ATOM 992 C C . PRO A 1 134 ? -10.293 3.883 -11.694 1.00 94.19 134 PRO A C 1
ATOM 994 O O . PRO A 1 134 ? -10.490 3.217 -12.709 1.00 94.19 134 PRO A O 1
ATOM 997 N N . ARG A 1 135 ? -9.523 4.983 -11.739 1.00 92.25 135 ARG A N 1
ATOM 998 C CA . ARG A 1 135 ? -8.784 5.398 -12.944 1.00 92.25 135 ARG A CA 1
ATOM 999 C C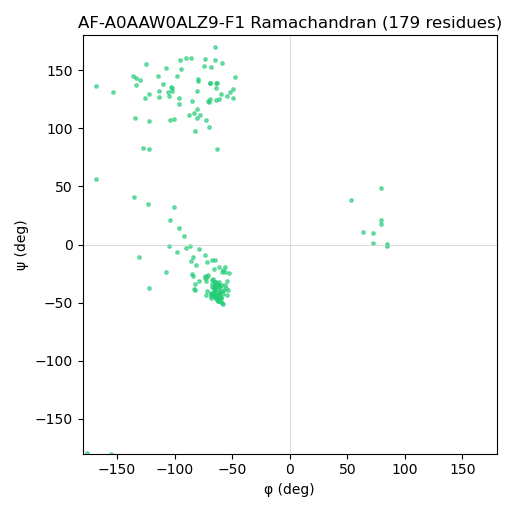 . ARG A 1 135 ? -7.699 4.387 -13.341 1.00 92.25 135 ARG A C 1
ATOM 1001 O O . ARG A 1 135 ? -7.169 4.477 -14.451 1.00 92.25 135 ARG A O 1
ATOM 1008 N N . LEU A 1 136 ? -7.361 3.449 -12.452 1.00 93.31 136 LEU A N 1
ATOM 1009 C CA . LEU A 1 136 ? -6.373 2.394 -12.669 1.00 93.31 136 LEU A CA 1
ATOM 1010 C C . LEU A 1 136 ? -6.986 1.047 -13.086 1.00 93.31 136 LEU A C 1
ATOM 1012 O O . LEU A 1 136 ? -6.231 0.157 -13.472 1.00 93.31 136 LEU A O 1
ATOM 1016 N N . ASP A 1 137 ? -8.316 0.893 -13.087 1.00 91.88 137 ASP A N 1
ATOM 1017 C CA . ASP A 1 137 ? -8.989 -0.390 -13.369 1.00 91.88 137 ASP A CA 1
ATOM 1018 C C . ASP A 1 137 ? -8.590 -0.989 -14.731 1.00 91.88 137 ASP A C 1
ATOM 1020 O O . ASP A 1 137 ? -8.458 -2.202 -14.884 1.00 91.88 137 ASP A O 1
ATOM 1024 N N . SER A 1 138 ? -8.355 -0.138 -15.734 1.00 91.62 138 SER A N 1
ATOM 1025 C CA . SER A 1 138 ? -7.931 -0.540 -17.083 1.00 91.62 138 SER A CA 1
ATOM 1026 C C . SER A 1 138 ? -6.410 -0.580 -17.277 1.00 91.62 138 SER A C 1
ATOM 1028 O O . SER A 1 138 ? -5.941 -0.759 -18.400 1.00 91.62 138 SER A O 1
ATOM 1030 N N . LYS A 1 139 ? -5.630 -0.412 -16.202 1.00 91.19 139 LYS A N 1
ATOM 1031 C CA . LYS A 1 139 ? -4.172 -0.210 -16.225 1.00 91.19 139 LYS A CA 1
ATOM 1032 C C . LYS A 1 139 ? -3.416 -1.249 -15.396 1.00 91.19 139 LYS A C 1
ATOM 1034 O O . LYS A 1 139 ? -2.400 -0.945 -14.772 1.00 91.19 139 LYS A O 1
ATOM 1039 N N . SER A 1 140 ? -3.913 -2.485 -15.380 1.00 86.38 140 SER A N 1
ATOM 1040 C CA . SER A 1 140 ? -3.234 -3.597 -14.710 1.00 86.38 140 SER A CA 1
ATOM 1041 C C . SER A 1 140 ? -1.773 -3.706 -15.167 1.00 86.38 140 SER A C 1
ATOM 1043 O O . SER A 1 140 ? -1.484 -3.678 -16.363 1.00 86.38 140 SER A O 1
ATOM 1045 N N . GLY A 1 141 ? -0.853 -3.807 -14.206 1.00 85.50 141 GLY A N 1
ATOM 1046 C CA . GLY A 1 141 ? 0.590 -3.865 -14.458 1.00 85.50 141 GLY A CA 1
ATOM 1047 C C . GLY A 1 141 ? 1.285 -2.509 -14.626 1.00 85.50 141 GLY A C 1
ATOM 1048 O O . GLY A 1 141 ? 2.498 -2.492 -14.818 1.00 85.50 141 GLY A O 1
ATOM 1049 N N . ALA A 1 142 ? 0.567 -1.384 -14.531 1.00 91.38 142 ALA A N 1
ATOM 1050 C CA . ALA A 1 142 ? 1.189 -0.064 -14.548 1.00 91.38 142 ALA A CA 1
ATOM 1051 C C . ALA A 1 142 ? 2.125 0.143 -13.347 1.00 91.38 142 ALA A C 1
ATOM 1053 O O . ALA A 1 142 ? 1.803 -0.203 -12.208 1.00 91.38 142 ALA A O 1
ATOM 1054 N N . TYR A 1 143 ? 3.272 0.765 -13.604 1.00 92.88 143 TYR A N 1
ATOM 1055 C CA . TYR A 1 143 ? 4.151 1.258 -12.557 1.00 92.88 143 TYR A CA 1
ATOM 1056 C C . TYR A 1 143 ? 3.643 2.601 -12.042 1.00 92.88 143 TYR A C 1
ATOM 1058 O O . TYR A 1 143 ? 3.341 3.506 -12.825 1.00 92.88 143 TYR A O 1
ATOM 1066 N N . LEU A 1 144 ? 3.573 2.729 -10.718 1.00 94.62 144 LEU A N 1
ATOM 1067 C CA . LEU A 1 144 ? 3.162 3.955 -10.053 1.00 94.62 144 LEU A CA 1
ATOM 1068 C C . LEU A 1 144 ? 4.329 4.560 -9.281 1.00 94.62 144 LEU A C 1
ATOM 1070 O O . LEU A 1 144 ? 4.977 3.881 -8.484 1.00 94.62 144 LEU A O 1
ATOM 1074 N N . ASP A 1 145 ? 4.524 5.858 -9.462 1.00 92.44 145 ASP A N 1
ATOM 1075 C CA . ASP A 1 145 ? 5.384 6.689 -8.628 1.00 92.44 145 ASP A CA 1
ATOM 1076 C C . ASP A 1 145 ? 4.591 7.928 -8.225 1.00 92.44 145 ASP A C 1
ATOM 1078 O O . ASP A 1 145 ? 3.820 8.448 -9.022 1.00 92.44 145 ASP A O 1
ATOM 1082 N N . ASP A 1 146 ? 4.739 8.398 -6.988 1.00 93.12 146 ASP A N 1
ATOM 1083 C CA . ASP A 1 146 ? 4.037 9.608 -6.529 1.00 93.12 146 ASP A CA 1
ATOM 1084 C C . ASP A 1 146 ? 2.509 9.588 -6.751 1.00 93.12 146 ASP A C 1
ATOM 1086 O O . ASP A 1 146 ? 1.908 10.612 -7.077 1.00 93.12 146 ASP A O 1
ATOM 1090 N N . CYS A 1 147 ? 1.874 8.423 -6.558 1.00 94.06 147 CYS A N 1
ATOM 1091 C CA . CYS A 1 147 ? 0.448 8.177 -6.819 1.00 94.06 147 CYS A CA 1
ATOM 1092 C C . CYS A 1 147 ? 0.006 8.309 -8.291 1.00 94.06 147 CYS A C 1
ATOM 1094 O O . CYS A 1 147 ? -1.196 8.311 -8.559 1.00 94.06 147 CYS A O 1
ATOM 1096 N N . VAL A 1 148 ? 0.933 8.417 -9.244 1.00 93.31 148 VAL A N 1
ATOM 1097 C CA . VAL A 1 148 ? 0.632 8.562 -10.674 1.00 93.31 148 VAL A CA 1
ATOM 1098 C C . VAL A 1 148 ? 1.318 7.480 -11.502 1.00 93.31 148 VAL A C 1
ATOM 1100 O O . VAL A 1 148 ? 2.328 6.912 -11.097 1.00 93.31 148 VAL A O 1
ATOM 1103 N N . GLU A 1 149 ? 0.754 7.178 -12.670 1.00 94.44 149 GLU A N 1
ATOM 1104 C CA . GLU A 1 149 ? 1.389 6.292 -13.647 1.00 94.44 149 GLU A CA 1
ATOM 1105 C C . GLU A 1 149 ? 2.717 6.890 -14.112 1.00 94.44 149 GLU A C 1
ATOM 1107 O O . GLU A 1 149 ? 2.756 8.032 -14.565 1.00 94.44 149 GLU A O 1
ATOM 1112 N N . ALA A 1 150 ? 3.787 6.107 -13.984 1.00 93.25 150 ALA A N 1
ATOM 1113 C CA . ALA A 1 150 ? 5.153 6.520 -14.285 1.00 93.25 150 ALA A CA 1
ATOM 1114 C C . ALA A 1 150 ? 5.900 5.438 -15.084 1.00 93.25 150 ALA A C 1
ATOM 1116 O O . ALA A 1 150 ? 7.061 5.114 -14.816 1.00 93.25 150 ALA A O 1
ATOM 1117 N N . ASN A 1 151 ? 5.210 4.818 -16.046 1.00 90.69 151 ASN A N 1
ATOM 1118 C CA . ASN A 1 151 ? 5.736 3.717 -16.858 1.00 90.69 151 ASN A CA 1
ATOM 1119 C C . ASN A 1 151 ? 7.039 4.079 -17.598 1.00 90.69 151 ASN A C 1
ATOM 1121 O O . ASN A 1 151 ? 7.848 3.204 -17.888 1.00 90.69 151 ASN A O 1
ATOM 1125 N N . GLU A 1 152 ? 7.296 5.361 -17.853 1.00 91.38 152 GLU A N 1
ATOM 1126 C CA . GLU A 1 152 ? 8.546 5.860 -18.429 1.00 91.38 152 GLU A CA 1
ATOM 1127 C C . GLU A 1 152 ? 9.777 5.673 -17.525 1.00 91.38 152 GLU A C 1
ATOM 1129 O O . GLU A 1 152 ? 10.901 5.662 -18.025 1.00 91.38 152 GLU A O 1
ATOM 1134 N N . LYS A 1 153 ? 9.589 5.511 -16.206 1.00 89.38 153 LYS A N 1
ATOM 1135 C CA . LYS A 1 153 ? 10.672 5.258 -15.236 1.00 89.38 153 LYS A CA 1
ATOM 1136 C C . LYS A 1 153 ? 11.056 3.781 -15.148 1.00 89.38 153 LYS A C 1
ATOM 1138 O O . LYS A 1 153 ? 12.063 3.437 -14.527 1.00 89.38 153 LYS A O 1
ATOM 1143 N N . VAL A 1 154 ? 10.256 2.903 -15.747 1.00 88.75 154 VAL A N 1
ATOM 1144 C CA . VAL A 1 154 ? 10.465 1.457 -15.716 1.00 88.75 154 VAL A CA 1
ATOM 1145 C C . VAL A 1 154 ? 11.699 1.106 -16.543 1.00 88.75 154 VAL A C 1
ATOM 1147 O O . VAL A 1 154 ? 11.809 1.449 -17.721 1.00 88.75 154 VAL A O 1
ATOM 1150 N N . ALA A 1 155 ? 12.655 0.404 -15.933 1.00 87.19 155 ALA A N 1
ATOM 1151 C CA . ALA A 1 155 ? 13.874 0.021 -16.631 1.00 87.19 155 ALA A CA 1
ATOM 1152 C C . ALA A 1 155 ? 13.545 -0.946 -17.790 1.00 87.19 155 ALA A C 1
ATOM 1154 O O . ALA A 1 155 ? 12.832 -1.927 -17.558 1.00 87.19 155 ALA A O 1
ATOM 1155 N N . PRO A 1 156 ? 14.102 -0.767 -19.008 1.00 86.50 156 PRO A N 1
ATOM 1156 C CA . PRO A 1 156 ? 13.685 -1.532 -20.191 1.00 86.50 156 PRO A CA 1
ATOM 1157 C C . PRO A 1 156 ? 13.741 -3.058 -20.032 1.00 86.50 156 PRO A C 1
ATOM 1159 O O . PRO A 1 156 ? 12.936 -3.783 -20.607 1.00 86.50 156 PRO A O 1
ATOM 1162 N N . HIS A 1 157 ? 14.677 -3.560 -19.223 1.00 83.75 157 HIS A N 1
ATOM 1163 C CA . HIS A 1 157 ? 14.854 -4.994 -18.988 1.00 83.75 157 HIS A CA 1
ATOM 1164 C C . HIS A 1 157 ? 13.743 -5.629 -18.134 1.00 83.75 157 HIS A C 1
ATOM 1166 O O . HIS A 1 157 ? 13.631 -6.852 -18.106 1.00 83.75 157 HIS A O 1
ATOM 1172 N N . THR A 1 158 ? 12.930 -4.826 -17.442 1.00 83.25 158 THR A N 1
ATOM 1173 C CA . THR A 1 158 ? 11.833 -5.311 -16.585 1.00 83.25 158 THR A CA 1
ATOM 1174 C C . THR A 1 158 ? 10.533 -5.555 -17.357 1.00 83.25 158 THR A C 1
ATOM 1176 O O . THR A 1 158 ? 9.656 -6.252 -16.860 1.00 83.25 158 THR A O 1
ATOM 1179 N N . ALA A 1 159 ? 10.429 -5.056 -18.595 1.00 80.31 159 ALA A N 1
ATOM 1180 C CA . ALA A 1 159 ? 9.228 -5.138 -19.428 1.00 80.31 159 ALA A CA 1
ATOM 1181 C C . ALA A 1 159 ? 9.239 -6.311 -20.433 1.00 80.31 159 ALA A C 1
ATOM 1183 O O . ALA A 1 159 ? 8.453 -6.323 -21.378 1.00 80.31 159 ALA A O 1
ATOM 1184 N N . ASN A 1 160 ? 10.145 -7.286 -20.280 1.00 87.38 160 ASN A N 1
ATOM 1185 C CA . ASN A 1 160 ? 10.233 -8.430 -21.190 1.00 87.38 160 ASN A CA 1
ATOM 1186 C C . ASN A 1 160 ? 9.210 -9.525 -20.802 1.00 87.38 160 ASN A C 1
ATOM 1188 O O . ASN A 1 160 ? 9.396 -10.170 -19.762 1.00 87.38 160 ASN A O 1
ATOM 1192 N N . PRO A 1 161 ? 8.184 -9.792 -21.635 1.00 88.00 161 PRO A N 1
ATOM 1193 C CA . PRO A 1 161 ? 7.159 -10.787 -21.328 1.00 88.00 161 PRO A CA 1
ATOM 1194 C C . PRO A 1 161 ? 7.715 -12.217 -21.269 1.00 88.00 161 PRO A C 1
ATOM 1196 O O . PRO A 1 161 ? 7.296 -12.984 -20.409 1.00 88.00 161 PRO A O 1
ATOM 1199 N N . ASP A 1 162 ? 8.713 -12.565 -22.088 1.00 91.50 162 ASP A N 1
ATOM 1200 C CA . ASP A 1 162 ? 9.329 -13.898 -22.064 1.00 91.50 162 ASP A CA 1
ATOM 1201 C C . ASP A 1 162 ? 10.062 -14.147 -20.741 1.00 91.50 162 ASP A C 1
ATOM 1203 O O . ASP A 1 162 ? 10.043 -15.254 -20.200 1.00 91.50 162 ASP A O 1
ATOM 1207 N N . THR A 1 163 ? 10.726 -13.118 -20.204 1.00 91.19 163 THR A N 1
ATOM 1208 C CA . THR A 1 163 ? 11.373 -13.197 -18.888 1.00 91.19 163 THR A CA 1
ATOM 1209 C C . THR A 1 163 ? 10.332 -13.339 -17.782 1.00 91.19 163 THR A C 1
ATOM 1211 O O . THR A 1 163 ? 10.525 -14.154 -16.881 1.00 91.19 163 THR A O 1
ATOM 1214 N N . ALA A 1 164 ? 9.223 -12.595 -17.861 1.00 89.88 164 ALA A N 1
ATOM 1215 C CA . ALA A 1 164 ? 8.128 -12.697 -16.901 1.00 89.88 164 ALA A CA 1
ATOM 1216 C C . ALA A 1 164 ? 7.500 -14.103 -16.899 1.00 89.88 164 ALA A C 1
ATOM 1218 O O . ALA A 1 164 ? 7.347 -14.694 -15.832 1.00 89.88 164 ALA A O 1
ATOM 1219 N N . SER A 1 165 ? 7.230 -14.684 -18.075 1.00 91.31 165 SER A N 1
ATOM 1220 C CA . SER A 1 165 ? 6.707 -16.052 -18.199 1.00 91.31 165 SER A CA 1
ATOM 1221 C C . SER A 1 165 ? 7.662 -17.095 -17.618 1.00 91.31 165 SER A C 1
ATOM 1223 O O . SER A 1 165 ? 7.240 -17.941 -16.834 1.00 91.31 165 SER A O 1
ATOM 1225 N N . LYS A 1 166 ? 8.965 -17.004 -17.917 1.00 94.12 166 LYS A N 1
ATOM 1226 C CA . LYS A 1 166 ? 9.973 -17.912 -17.339 1.00 94.12 166 LYS A CA 1
ATOM 1227 C C . LYS A 1 166 ? 10.049 -17.794 -15.820 1.00 94.12 166 LYS A C 1
ATOM 1229 O O . LYS A 1 166 ? 10.149 -18.805 -15.128 1.00 94.12 166 LYS A O 1
ATOM 1234 N N . LEU A 1 167 ? 10.015 -16.568 -15.294 1.00 93.44 167 LEU A N 1
ATOM 1235 C CA . LEU A 1 167 ? 10.013 -16.336 -13.851 1.00 93.44 167 LEU A CA 1
ATOM 1236 C C . LEU A 1 167 ? 8.770 -16.953 -13.200 1.00 93.44 167 LEU A C 1
ATOM 1238 O O . LEU A 1 167 ? 8.886 -17.564 -12.139 1.00 93.44 167 LEU A O 1
ATOM 1242 N N . TRP A 1 168 ? 7.611 -16.839 -13.851 1.00 93.88 168 TRP A N 1
ATOM 1243 C CA . TRP A 1 168 ? 6.365 -17.433 -13.378 1.00 93.88 168 TRP A CA 1
ATOM 1244 C C . TRP A 1 168 ? 6.437 -18.961 -13.316 1.00 93.88 168 TRP A C 1
ATOM 1246 O O . TRP A 1 168 ? 6.142 -19.549 -12.280 1.00 93.88 168 TRP A O 1
ATOM 1256 N N . GLU A 1 169 ? 6.918 -19.611 -14.378 1.00 95.12 169 GLU A N 1
ATOM 1257 C CA . GLU A 1 169 ? 7.094 -21.069 -14.413 1.00 95.12 169 GLU A CA 1
ATOM 1258 C C . GLU A 1 169 ? 8.032 -21.573 -13.305 1.00 95.12 169 GLU A C 1
ATOM 1260 O O . GLU A 1 169 ? 7.764 -22.600 -12.673 1.00 95.12 169 GLU A O 1
ATOM 1265 N N . ILE A 1 170 ? 9.120 -20.841 -13.039 1.00 96.31 170 ILE A N 1
ATOM 1266 C CA . ILE A 1 170 ? 10.042 -21.146 -11.939 1.00 96.31 170 ILE A CA 1
ATOM 1267 C C . ILE A 1 170 ? 9.337 -20.980 -10.589 1.00 96.31 170 ILE A C 1
ATOM 1269 O O . ILE A 1 170 ? 9.471 -21.851 -9.729 1.00 96.31 170 ILE A O 1
ATOM 1273 N N . ALA A 1 171 ? 8.583 -19.896 -10.393 1.00 94.81 171 ALA A N 1
ATOM 1274 C CA . ALA A 1 171 ? 7.845 -19.658 -9.156 1.00 94.81 171 ALA A CA 1
ATOM 1275 C C . ALA A 1 171 ? 6.837 -20.786 -8.877 1.00 94.81 171 ALA A C 1
ATOM 1277 O O . ALA A 1 171 ? 6.835 -21.340 -7.780 1.00 94.81 171 ALA A O 1
ATOM 1278 N N . GLU A 1 172 ? 6.063 -21.198 -9.883 1.00 95.88 172 GLU A N 1
ATOM 1279 C CA . GLU A 1 172 ? 5.151 -22.346 -9.804 1.00 95.88 172 GLU A CA 1
ATOM 1280 C C . GLU A 1 172 ? 5.883 -23.645 -9.451 1.00 95.88 172 GLU A C 1
ATOM 1282 O O . GLU A 1 172 ? 5.428 -24.411 -8.603 1.00 95.88 172 GLU A O 1
ATOM 1287 N N . SER A 1 173 ? 7.054 -23.884 -10.049 1.00 96.19 173 SER A N 1
ATOM 1288 C CA . SER A 1 173 ? 7.872 -25.057 -9.730 1.00 96.19 173 SER A CA 1
ATOM 1289 C C . SER A 1 173 ? 8.403 -25.043 -8.294 1.00 96.19 173 SER A C 1
ATOM 1291 O O . SER A 1 173 ? 8.532 -26.111 -7.700 1.00 96.19 173 SER A O 1
ATOM 1293 N N . ILE A 1 174 ? 8.751 -23.874 -7.748 1.00 95.94 174 ILE A N 1
ATOM 1294 C CA . ILE A 1 174 ? 9.251 -23.730 -6.371 1.00 95.94 174 ILE A CA 1
ATOM 1295 C C . ILE A 1 174 ? 8.116 -23.921 -5.366 1.00 95.94 174 ILE A C 1
ATOM 1297 O O . ILE A 1 174 ? 8.297 -24.587 -4.349 1.00 95.94 174 ILE A O 1
ATOM 1301 N N . VAL A 1 175 ? 6.958 -23.323 -5.645 1.00 94.75 175 VAL A N 1
ATOM 1302 C CA . VAL A 1 175 ? 5.772 -23.415 -4.785 1.00 94.75 175 VAL A CA 1
ATOM 1303 C C . VAL A 1 175 ? 5.125 -24.802 -4.884 1.00 94.75 175 VAL A C 1
ATOM 1305 O O . VAL A 1 175 ? 4.524 -25.264 -3.918 1.00 94.75 175 VAL A O 1
ATOM 1308 N N . GLY A 1 176 ? 5.295 -25.498 -6.012 1.00 94.44 176 GLY A N 1
ATOM 1309 C CA . GLY A 1 176 ? 4.687 -26.804 -6.272 1.00 94.44 176 GLY A CA 1
ATOM 1310 C C . GLY A 1 176 ? 3.217 -26.716 -6.690 1.00 94.44 176 GLY A C 1
ATOM 1311 O O . GLY A 1 176 ? 2.490 -27.698 -6.563 1.00 94.44 176 GLY A O 1
ATOM 1312 N N . GLU A 1 177 ? 2.777 -25.557 -7.182 1.00 95.06 177 GLU A N 1
ATOM 1313 C CA . GLU A 1 177 ? 1.391 -25.273 -7.561 1.00 95.06 177 GLU A CA 1
ATOM 1314 C C . GLU A 1 177 ? 1.344 -24.539 -8.907 1.00 95.06 177 GLU A C 1
ATOM 1316 O O . GLU A 1 177 ? 2.233 -23.751 -9.224 1.00 95.06 177 GLU A O 1
ATOM 1321 N N . LYS A 1 178 ? 0.309 -24.822 -9.708 1.00 93.25 178 LYS A N 1
ATOM 1322 C CA . LYS A 1 178 ? 0.016 -24.123 -10.964 1.00 93.25 178 LYS A CA 1
ATOM 1323 C C . LYS A 1 178 ? -1.127 -23.144 -10.743 1.00 93.25 178 LYS A C 1
ATOM 1325 O O . LYS A 1 178 ? -2.165 -23.537 -10.214 1.00 93.25 178 LYS A O 1
ATOM 1330 N N . PHE A 1 179 ? -0.958 -21.908 -11.194 1.00 88.62 179 PHE A N 1
ATOM 1331 C CA . PHE A 1 179 ? -1.964 -20.861 -11.054 1.00 88.62 179 PHE A CA 1
ATOM 1332 C C . PHE A 1 179 ? -2.635 -20.602 -12.402 1.00 88.62 179 PHE A C 1
ATOM 1334 O O . PHE A 1 179 ? -1.966 -20.436 -13.419 1.00 88.62 179 PHE A O 1
ATOM 1341 N N . ALA A 1 180 ? -3.966 -20.563 -12.409 1.00 83.12 180 ALA A N 1
ATOM 1342 C CA . ALA A 1 180 ? -4.748 -20.147 -13.567 1.00 83.12 180 ALA A CA 1
ATOM 1343 C C . ALA A 1 180 ? -5.241 -18.710 -13.354 1.00 83.12 180 ALA A C 1
ATOM 1345 O O . ALA A 1 180 ? -5.728 -18.385 -12.268 1.00 83.12 180 ALA A O 1
ATOM 1346 N N . PHE A 1 181 ? -5.118 -17.879 -14.386 1.00 64.50 181 PHE A N 1
ATOM 1347 C CA . PHE A 1 181 ? -5.618 -16.505 -14.447 1.00 64.50 181 PHE A CA 1
ATOM 1348 C C . PHE A 1 181 ? -6.409 -16.291 -15.735 1.00 64.50 181 PHE A C 1
ATOM 1350 O O . PHE A 1 181 ? -6.026 -16.887 -16.769 1.00 64.50 181 PHE A O 1
#

Organism: NCBI:txid2862362

Mean predicted aligned error: 7.71 Å

Radius of gyration: 18.29 Å; Cα contacts (8 Å, |Δi|>4): 250; chains: 1; bounding box: 48×42×42 Å

Foldseek 3Di:
DPPLDQDDFFLQQFLLNLCVSLLVQQAAAAAEFEDLAPQALSLRNQLNSQVRHNAYEYEYADVVRLVVSVVVSCVVPVPGHYHYDHDDDDDDDDLVVCVVVVCAPPVSHGPVPVDDDDHSRSVNNLVSLCVGPVVCVVPPPFDDDRVDGDNVPDDPVVPDVVVVVVVQVVVCVVVVHDDDD

Nearest PDB structures (foldseek):
  6jha-assembly1_A-2  TM=7.466E-01  e=3.691E-04  Microcystis aeruginosa FACHB-905 = DIANCHI905
  6jh7-assembly1_B-2  TM=5.482E-01  e=4.484E-04  Microcystis aeruginosa FACHB-905 = DIANCHI905
  6jha-assembly1_B-2  TM=5.454E-01  e=5.105E-04  Microcystis aeruginosa FACHB-905 = DIANCHI905
  5c1i-assembly1_A  TM=6.443E-01  e=1.076E-02  Thermus thermophilus HB27
  3pvz-assembly1_B  TM=6.491E-01  e=4.782E-02  Aliivibrio fischeri ES114

pLDDT: mean 84.82, std 13.4, range [45.97, 97.12]

Sequence (181 aa):
MSDVDFPAFSAKTTAQDAASALTEQIRGKTVLITGTSIGGIGFEAARVLARYAGLVIISGYDRERLKLSAAAIEKEFPSANIPIFTNMNQKGQDKLDLISMGALTAEGLPDETKFTWKTMAEGAATTIVAAFDPRLDSKSGAYLDDCVEANEKVAPHTANPDTASKLWEIAESIVGEKFAF

InterPro domains:
  IPR036291 NAD(P)-binding domain superfamily [SSF51735] (25-84)

Secondary structure (DSSP, 8-state):
-----PPPP-TT--HHHHHHHTHHHHTT-EEEEE---TTSHHHHHHHHHTTT-SEEEEE-S-HHHHHHHHHHHHHH-TT----EE---------HHHHHHTTSB-TTS-B-TTT-----HHHHHHHHHHHHH-GGGTT-TT--EETTEE-GGGS-GGGG-HHHHHHHHHHHHHHHT-----

Solvent-accessible surface area (backbone atoms only — not comparable to full-atom values): 10658 Å² total; per-residue (Å²): 129,83,89,74,85,70,81,89,64,37,73,79,34,26,26,60,56,41,47,62,76,36,38,83,64,37,45,69,34,77,43,80,40,66,56,29,44,76,93,33,35,38,24,46,37,51,46,50,42,36,78,48,31,56,28,37,36,40,28,37,68,53,66,68,50,45,49,53,31,42,53,55,38,36,72,76,36,77,85,42,49,62,53,82,47,74,88,46,84,91,76,82,87,62,71,64,58,44,36,73,71,53,52,22,40,100,86,69,43,80,31,72,89,83,40,89,83,70,54,52,44,29,63,14,13,36,62,52,37,74,74,44,44,73,90,45,73,90,44,81,88,64,43,71,51,46,52,34,85,39,61,87,74,56,58,78,85,76,72,43,64,71,58,52,51,54,52,47,56,50,49,28,64,73,74,71,50,87,86,87,132